Protein AF-A0A2Z4L7C2-F1 (afdb_monomer_lite)

Radius of gyration: 21.93 Å; chains: 1; bounding box: 45×57×62 Å

Sequence (246 aa):
MNKKNTLLLLVIMIVSSTTVMATDTDGYTYDDKEFTNMTALYENNITMATNFNNTTIEELLKNNRNDTNDSQLWDKSRPIYFAMDHANADDEKIRDTIVNKLRKNGFNVVKAEIGPNEMSQNTHELYENNITNAVVFHLFNGVDPSTIRELASDGDDNMGKIVRSNGNDVVLAWFYDSADPVSAEGSAYEYVPGSETGPGLDNPGQYMIDNDIVGICTSSDMGNHNESADYTGEKTAEEFMKLFKD

Secondary structure (DSSP, 8-state):
--HHHHHHHHHHHHTS---------S----------SHHHHHHHHHHHHHHHTTS-HHHHHHHT--SS-S---B-TTSEEEEEE---STTHHHHHHHHHHHHHHTT-EEEEEEESTTHHHHHHHHHHHTT--S-EEEEEESS--HHHHHHT-SSSS-HHHHHHHHTT-EEEEEEEET---SSSTTSTTSSEE---SSS--EESHHHHHHHTTEEEEEEE-TTTT-TTT--SSSHHHHHHHHTTB--

Structure (mmCIF, N/CA/C/O backbone):
data_AF-A0A2Z4L7C2-F1
#
_entry.id   AF-A0A2Z4L7C2-F1
#
loop_
_atom_site.group_PDB
_atom_site.id
_atom_site.type_symbol
_atom_site.label_atom_id
_atom_site.label_alt_id
_atom_site.label_comp_id
_atom_site.label_asym_id
_atom_site.label_entity_id
_atom_site.label_seq_id
_atom_site.pdbx_PDB_ins_code
_atom_site.Cartn_x
_atom_site.Cartn_y
_atom_site.Cartn_z
_atom_site.occupancy
_atom_site.B_iso_or_equiv
_atom_site.auth_seq_id
_atom_site.auth_comp_id
_atom_site.auth_asym_id
_atom_site.auth_atom_id
_atom_site.pdbx_PDB_model_num
ATOM 1 N N . MET A 1 1 ? 2.384 -23.059 -42.121 1.00 45.12 1 MET A N 1
ATOM 2 C CA . MET A 1 1 ? 1.568 -23.281 -40.907 1.00 45.12 1 MET A CA 1
ATOM 3 C C . MET A 1 1 ? 1.770 -22.095 -39.982 1.00 45.12 1 MET A C 1
ATOM 5 O O . MET A 1 1 ? 2.910 -21.794 -39.653 1.00 45.12 1 MET A O 1
ATOM 9 N N . ASN A 1 2 ? 0.700 -21.363 -39.670 1.00 38.88 2 ASN A N 1
ATOM 10 C CA . ASN A 1 2 ? 0.768 -20.145 -38.864 1.00 38.88 2 ASN A CA 1
ATOM 11 C C . ASN A 1 2 ? 1.025 -20.520 -37.393 1.00 38.88 2 ASN A C 1
ATOM 13 O O . ASN A 1 2 ? 0.305 -21.365 -36.865 1.00 38.88 2 ASN A O 1
ATOM 17 N N . LYS A 1 3 ? 2.036 -19.928 -36.739 1.00 35.38 3 LYS A N 1
ATOM 18 C CA . LYS A 1 3 ? 2.473 -20.302 -35.374 1.00 35.38 3 LYS A CA 1
ATOM 19 C C . LYS A 1 3 ? 1.355 -20.177 -34.323 1.00 35.38 3 LYS A C 1
ATOM 21 O O . LYS A 1 3 ? 1.371 -20.905 -33.339 1.00 35.38 3 LYS A O 1
ATOM 26 N N . LYS A 1 4 ? 0.340 -19.342 -34.583 1.00 37.09 4 LYS A N 1
ATOM 27 C CA . LYS A 1 4 ? -0.875 -19.219 -33.757 1.00 37.09 4 LYS A CA 1
ATOM 28 C C . LYS A 1 4 ? -1.757 -20.477 -33.758 1.00 37.09 4 LYS A C 1
ATOM 30 O O . LYS A 1 4 ? -2.365 -20.787 -32.743 1.00 37.09 4 LYS A O 1
ATOM 35 N N . ASN A 1 5 ? -1.774 -21.250 -34.847 1.00 35.44 5 ASN A N 1
ATOM 36 C CA . ASN A 1 5 ? -2.603 -22.459 -34.935 1.00 35.44 5 ASN A CA 1
ATOM 37 C C . ASN A 1 5 ? -1.966 -23.659 -34.219 1.00 35.44 5 ASN A C 1
ATOM 39 O O . ASN A 1 5 ? -2.675 -24.585 -33.841 1.00 35.44 5 ASN A O 1
ATOM 43 N N . THR A 1 6 ? -0.645 -23.645 -34.012 1.00 42.41 6 THR A N 1
ATOM 44 C CA . THR A 1 6 ? 0.058 -24.716 -33.292 1.00 42.41 6 THR A CA 1
ATOM 45 C C . THR A 1 6 ? -0.069 -24.566 -31.772 1.00 42.41 6 THR A C 1
ATOM 47 O O . THR A 1 6 ? -0.124 -25.573 -31.078 1.00 42.41 6 THR A O 1
ATOM 50 N N . LEU A 1 7 ? -0.181 -23.333 -31.253 1.00 35.25 7 LEU A N 1
ATOM 51 C CA . LEU A 1 7 ? -0.383 -23.078 -29.819 1.00 35.25 7 LEU A CA 1
ATOM 52 C C . LEU A 1 7 ? -1.814 -23.431 -29.369 1.00 35.25 7 LEU A C 1
ATOM 54 O O . LEU A 1 7 ? -2.003 -24.008 -28.303 1.00 35.25 7 LEU A O 1
ATOM 58 N N . LEU A 1 8 ? -2.811 -23.189 -30.229 1.00 34.34 8 LEU A N 1
ATOM 59 C CA . LEU A 1 8 ? -4.216 -23.519 -29.957 1.00 34.34 8 LEU A CA 1
ATOM 60 C C . LEU A 1 8 ? -4.462 -25.038 -29.852 1.00 34.34 8 LEU A C 1
ATOM 62 O O . LEU A 1 8 ? -5.294 -25.481 -29.069 1.00 34.34 8 LEU A O 1
ATOM 66 N N . LEU A 1 9 ? -3.699 -25.849 -30.594 1.00 37.44 9 LEU A N 1
ATOM 67 C CA . LEU A 1 9 ? -3.751 -27.315 -30.516 1.00 37.44 9 LEU A CA 1
ATOM 68 C C . LEU A 1 9 ? -3.127 -27.874 -29.226 1.00 37.44 9 LEU A C 1
ATOM 70 O O . LEU A 1 9 ? -3.487 -28.975 -28.817 1.00 37.44 9 LEU A O 1
ATOM 74 N N . LEU A 1 10 ? -2.224 -27.126 -28.577 1.00 32.25 10 LEU A N 1
ATOM 75 C CA . LEU A 1 10 ? -1.565 -27.557 -27.342 1.00 32.25 10 LEU A CA 1
ATOM 76 C C . LEU A 1 10 ? -2.463 -27.349 -26.109 1.00 32.25 10 LEU A C 1
ATOM 78 O O . LEU A 1 10 ? -2.497 -28.206 -25.233 1.00 32.25 10 LEU A O 1
ATOM 82 N N . VAL A 1 11 ? -3.245 -26.263 -26.080 1.00 38.03 11 VAL A N 1
ATOM 83 C CA . VAL A 1 11 ? -4.191 -25.968 -24.984 1.00 38.03 11 VAL A CA 1
ATOM 84 C C . VAL A 1 11 ? -5.374 -26.948 -24.978 1.00 38.03 11 VAL A C 1
ATOM 86 O O . VAL A 1 11 ? -5.851 -27.336 -23.917 1.00 38.03 11 VAL A O 1
ATOM 89 N N . ILE A 1 12 ? -5.797 -27.441 -26.149 1.00 39.47 12 ILE A N 1
ATOM 90 C CA . ILE A 1 12 ? -6.918 -28.391 -26.270 1.00 39.47 12 ILE A CA 1
ATOM 91 C C . ILE A 1 12 ? -6.554 -29.799 -25.756 1.00 39.47 12 ILE A C 1
ATOM 93 O O . ILE A 1 12 ? -7.428 -30.504 -25.257 1.00 39.47 12 ILE A O 1
ATOM 97 N N . MET A 1 13 ? -5.283 -30.224 -25.817 1.00 32.19 13 MET A N 1
ATOM 98 C CA . MET A 1 13 ? -4.898 -31.557 -25.319 1.00 32.19 13 MET A CA 1
ATOM 99 C C . MET A 1 13 ? -4.839 -31.653 -23.789 1.00 32.19 13 MET A C 1
ATOM 101 O O . MET A 1 13 ? -5.047 -32.742 -23.255 1.00 32.19 13 MET A O 1
ATOM 105 N N . ILE A 1 14 ? -4.606 -30.548 -23.073 1.00 36.47 14 ILE A N 1
ATOM 106 C CA . ILE A 1 14 ? -4.393 -30.579 -21.614 1.00 36.47 14 ILE A CA 1
ATOM 107 C C . ILE A 1 14 ? -5.705 -30.800 -20.833 1.00 36.47 14 ILE A C 1
ATOM 109 O O . ILE A 1 14 ? -5.672 -31.272 -19.703 1.00 36.47 14 ILE A O 1
ATOM 113 N N . VAL A 1 15 ? -6.875 -30.590 -21.445 1.00 38.53 15 VAL A N 1
ATOM 114 C CA . VAL A 1 15 ? -8.181 -30.718 -20.758 1.00 38.53 15 VAL A CA 1
ATOM 115 C C . VAL A 1 15 ? -8.797 -32.128 -20.875 1.00 38.53 15 VAL A C 1
ATOM 117 O O . VAL A 1 15 ? -9.891 -32.377 -20.386 1.00 38.53 15 VAL A O 1
ATOM 120 N N . SER A 1 16 ? -8.111 -33.099 -21.491 1.00 35.84 16 SER A N 1
ATOM 121 C CA . SER A 1 16 ? -8.704 -34.422 -21.782 1.00 35.84 16 SER A CA 1
ATOM 122 C C . SER A 1 16 ? -8.252 -35.585 -20.890 1.00 35.84 16 SER A C 1
ATOM 124 O O . SER A 1 16 ? -8.517 -36.743 -21.213 1.00 35.84 16 SER A O 1
ATOM 126 N N . SER A 1 17 ? -7.631 -35.331 -19.736 1.00 34.88 17 SER A N 1
ATOM 127 C CA . SER A 1 17 ? -7.250 -36.427 -18.837 1.00 34.88 17 SER A CA 1
ATOM 128 C C . SER A 1 17 ? -7.306 -36.067 -17.358 1.00 34.88 17 SER A C 1
ATOM 130 O O . SER A 1 17 ? -6.261 -35.851 -16.761 1.00 34.88 17 SER A O 1
ATOM 132 N N . THR A 1 18 ? -8.506 -36.103 -16.772 1.00 33.91 18 THR A N 1
ATOM 133 C CA . THR A 1 18 ? -8.756 -36.625 -15.412 1.00 33.91 18 THR A CA 1
ATOM 134 C C . THR A 1 18 ? -10.263 -36.754 -15.155 1.00 33.91 18 THR A C 1
ATOM 136 O O . THR A 1 18 ? -10.933 -35.819 -14.737 1.00 33.91 18 THR A O 1
ATOM 139 N N . THR A 1 19 ? -10.808 -37.955 -15.346 1.00 34.06 19 THR A N 1
ATOM 140 C CA . THR A 1 19 ? -12.044 -38.382 -14.671 1.00 34.06 19 THR A CA 1
ATOM 141 C C . THR A 1 19 ? -11.685 -39.440 -13.636 1.00 34.06 19 THR A C 1
ATOM 143 O O . THR A 1 19 ? -11.358 -40.559 -14.028 1.00 34.06 19 THR A O 1
ATOM 146 N N . VAL A 1 20 ? -11.779 -39.117 -12.342 1.00 28.41 20 VAL A N 1
ATOM 147 C CA . VAL A 1 20 ? -12.121 -40.063 -11.261 1.00 28.41 20 VAL A CA 1
ATOM 148 C C . VAL A 1 20 ? -12.950 -39.299 -10.216 1.00 28.41 20 VAL A C 1
ATOM 150 O O . VAL A 1 20 ? -12.735 -38.117 -9.985 1.00 28.41 20 VAL A O 1
ATOM 153 N N . MET A 1 21 ? -13.952 -39.992 -9.684 1.00 29.91 21 MET A N 1
ATOM 154 C CA . MET A 1 21 ? -15.228 -39.513 -9.152 1.00 29.91 21 MET A CA 1
ATOM 155 C C . MET A 1 21 ? -15.269 -39.026 -7.686 1.00 29.91 21 MET A C 1
ATOM 157 O O . MET A 1 21 ? -14.498 -39.505 -6.861 1.00 29.91 21 MET A O 1
ATOM 161 N N . ALA A 1 22 ? -16.357 -38.273 -7.420 1.00 26.30 22 ALA A N 1
ATOM 162 C CA . ALA A 1 22 ? -17.216 -38.195 -6.214 1.00 26.30 22 ALA A CA 1
ATOM 163 C C . ALA A 1 22 ? -16.674 -37.403 -4.996 1.00 26.30 22 ALA A C 1
ATOM 165 O O . ALA A 1 22 ? -15.509 -37.533 -4.654 1.00 26.30 22 ALA A O 1
ATOM 166 N N . THR A 1 23 ? -17.439 -36.558 -4.286 1.00 30.39 23 THR A N 1
ATOM 167 C CA . THR A 1 23 ? -18.886 -36.544 -3.955 1.00 30.39 23 THR A CA 1
ATOM 168 C C . THR A 1 23 ? -19.450 -35.124 -3.736 1.00 30.39 23 THR A C 1
ATOM 170 O O . THR A 1 23 ? -18.716 -34.221 -3.348 1.00 30.39 23 THR A O 1
ATOM 173 N N . ASP A 1 24 ? -20.769 -35.005 -3.920 1.00 29.83 24 ASP A N 1
ATOM 174 C CA . ASP A 1 24 ? -21.670 -33.845 -3.793 1.00 29.83 24 ASP A CA 1
ATOM 175 C C . ASP A 1 24 ? -21.475 -32.894 -2.596 1.00 29.83 24 ASP A C 1
ATOM 177 O O . ASP A 1 24 ? -21.386 -33.331 -1.447 1.00 29.83 24 ASP A O 1
ATOM 181 N N . THR A 1 25 ? -21.610 -31.584 -2.848 1.00 28.06 25 THR A N 1
ATOM 182 C CA . THR A 1 25 ? -22.720 -30.775 -2.296 1.00 28.06 25 THR A CA 1
ATOM 183 C C . THR A 1 25 ? -22.871 -29.431 -3.031 1.00 28.06 25 THR A C 1
ATOM 185 O O . THR A 1 25 ? -21.933 -28.652 -3.138 1.00 28.06 25 THR A O 1
ATOM 188 N N . ASP A 1 26 ? -24.095 -29.220 -3.519 1.00 28.70 26 ASP A N 1
ATOM 189 C CA . ASP A 1 26 ? -24.802 -27.971 -3.819 1.00 28.70 26 ASP A CA 1
ATOM 190 C C . ASP A 1 26 ? -24.299 -27.016 -4.925 1.00 28.70 26 ASP A C 1
ATOM 192 O O . ASP A 1 26 ? -23.449 -26.154 -4.731 1.00 28.70 26 ASP A O 1
ATOM 196 N N . GLY A 1 27 ? -25.026 -27.036 -6.055 1.00 33.19 27 GLY A N 1
ATOM 197 C CA . GLY A 1 27 ? -25.598 -25.777 -6.545 1.00 33.19 27 GLY A CA 1
ATOM 198 C C . GLY A 1 27 ? -25.154 -25.209 -7.892 1.00 33.19 27 GLY A C 1
ATOM 199 O O . GLY A 1 27 ? -25.214 -23.999 -8.032 1.00 33.19 27 GLY A O 1
ATOM 200 N N . TYR A 1 28 ? -24.802 -26.009 -8.903 1.00 28.89 28 TYR A N 1
ATOM 201 C CA . TYR A 1 28 ? -24.873 -25.554 -10.304 1.00 28.89 28 TYR A CA 1
ATOM 202 C C . TYR A 1 28 ? -25.371 -26.686 -11.206 1.00 28.89 28 TYR A C 1
ATOM 204 O O . TYR A 1 28 ? -24.672 -27.668 -11.441 1.00 28.89 28 TYR A O 1
ATOM 212 N N . THR A 1 29 ? -26.591 -26.558 -11.735 1.00 28.31 29 THR A N 1
ATOM 213 C CA . THR A 1 29 ? -27.034 -27.368 -12.875 1.00 28.31 29 THR A CA 1
ATOM 214 C C . THR A 1 29 ? -26.233 -26.941 -14.097 1.00 28.31 29 THR A C 1
ATOM 216 O O . THR A 1 29 ? -26.561 -25.941 -14.735 1.00 28.31 29 THR A O 1
ATOM 219 N N . TYR A 1 30 ? -25.169 -27.681 -14.407 1.00 36.19 30 TYR A N 1
ATOM 220 C CA . TYR A 1 30 ? -24.568 -27.640 -15.733 1.00 36.19 30 TYR A CA 1
ATOM 221 C C . TYR A 1 30 ? -25.579 -28.251 -16.706 1.00 36.19 30 TYR A C 1
ATOM 223 O O . TYR A 1 30 ? -25.982 -29.404 -16.565 1.00 36.19 30 TYR A O 1
ATOM 231 N N . ASP A 1 31 ? -26.055 -27.440 -17.646 1.00 41.50 31 ASP A N 1
ATOM 232 C CA . ASP A 1 31 ? -26.885 -27.897 -18.756 1.00 41.50 31 ASP A CA 1
ATOM 233 C C . ASP A 1 31 ? -25.978 -28.745 -19.663 1.00 41.50 31 ASP A C 1
ATOM 235 O O . ASP A 1 31 ? -25.178 -28.202 -20.431 1.00 41.50 31 ASP A O 1
ATOM 239 N N . ASP A 1 32 ? -26.027 -30.070 -19.494 1.00 42.78 32 ASP A N 1
ATOM 240 C CA . ASP A 1 32 ? -25.260 -31.054 -20.267 1.00 42.78 32 ASP A CA 1
ATOM 241 C C . ASP A 1 32 ? -25.676 -30.990 -21.746 1.00 42.78 32 ASP A C 1
ATOM 243 O O . ASP A 1 32 ? -26.517 -31.743 -22.244 1.00 42.78 32 ASP A O 1
ATOM 247 N N . LYS A 1 33 ? -25.091 -30.048 -22.488 1.00 50.62 33 LYS A N 1
ATOM 248 C CA . LYS A 1 33 ? -25.211 -30.006 -23.944 1.00 50.62 33 LYS A CA 1
ATOM 249 C C . LYS A 1 33 ? -24.256 -31.027 -24.540 1.00 50.62 33 LYS A C 1
ATOM 251 O O . LYS A 1 33 ? -23.079 -30.750 -24.759 1.00 50.62 33 LYS A O 1
ATOM 256 N N . GLU A 1 34 ? -24.782 -32.207 -24.850 1.00 43.75 34 GLU A N 1
ATOM 257 C CA . GLU A 1 34 ? -24.083 -33.180 -25.685 1.00 43.75 34 GLU A CA 1
ATOM 258 C C . GLU A 1 34 ? -23.888 -32.612 -27.102 1.00 43.75 34 GLU A C 1
ATOM 260 O O . GLU A 1 34 ? -24.826 -32.482 -27.894 1.00 43.75 34 GLU A O 1
ATOM 265 N N . PHE A 1 35 ? -22.646 -32.272 -27.451 1.00 54.84 35 PHE A N 1
ATOM 266 C CA . PHE A 1 35 ? -22.293 -31.883 -28.815 1.00 54.84 35 PHE A CA 1
ATOM 267 C C . PHE A 1 35 ? -21.998 -33.131 -29.643 1.00 54.84 35 PHE A C 1
ATOM 269 O O . PHE A 1 35 ? -20.992 -33.809 -29.459 1.00 54.84 35 PHE A O 1
ATOM 276 N N . THR A 1 36 ? -22.871 -33.422 -30.603 1.00 51.88 36 THR A N 1
ATOM 277 C CA . THR A 1 36 ? -22.772 -34.626 -31.444 1.00 51.88 36 THR A CA 1
ATOM 278 C C . THR A 1 36 ? -21.741 -34.516 -32.570 1.00 51.88 36 THR A C 1
ATOM 280 O O . THR A 1 36 ? -21.446 -35.514 -33.228 1.00 51.88 36 THR A O 1
ATOM 283 N N . ASN A 1 37 ? -21.168 -33.331 -32.815 1.00 54.97 37 ASN A N 1
ATOM 284 C CA . ASN A 1 37 ? -20.052 -33.158 -33.743 1.00 54.97 37 ASN A CA 1
ATOM 285 C C . ASN A 1 37 ? -19.207 -31.903 -33.441 1.00 54.97 37 ASN A C 1
ATOM 287 O O . ASN A 1 37 ? -19.657 -30.948 -32.808 1.00 54.97 37 ASN A O 1
ATOM 291 N N . MET A 1 38 ? -17.971 -31.908 -33.949 1.00 45.06 38 MET A N 1
ATOM 292 C CA . MET A 1 38 ? -16.985 -30.833 -33.766 1.00 45.06 38 MET A CA 1
ATOM 293 C C . MET A 1 38 ? -17.413 -29.482 -34.350 1.00 45.06 38 MET A C 1
ATOM 295 O O . MET A 1 38 ? -16.960 -28.444 -33.874 1.00 45.06 38 MET A O 1
ATOM 299 N N . THR A 1 39 ? -18.276 -29.477 -35.366 1.00 53.91 39 THR A N 1
ATOM 300 C CA . THR A 1 39 ? -18.784 -28.244 -35.980 1.00 53.91 39 THR A CA 1
ATOM 301 C C . THR A 1 39 ? -19.734 -27.516 -35.030 1.00 53.91 39 THR A C 1
ATOM 303 O O . THR A 1 39 ? -19.591 -26.312 -34.845 1.00 53.91 39 THR A O 1
ATOM 306 N N . ALA A 1 40 ? -20.615 -28.246 -34.342 1.00 53.06 40 ALA A N 1
ATOM 307 C CA . ALA A 1 40 ? -21.538 -27.687 -33.355 1.00 53.06 40 ALA A CA 1
ATOM 308 C C . ALA A 1 40 ? -20.808 -27.105 -32.129 1.00 53.06 40 ALA A C 1
ATOM 310 O O . ALA A 1 40 ? -21.207 -26.066 -31.607 1.00 53.06 40 ALA A O 1
ATOM 311 N N . LEU A 1 41 ? -19.707 -27.735 -31.702 1.00 47.19 41 LEU A N 1
ATOM 312 C CA . LEU A 1 41 ? -18.842 -27.205 -30.642 1.00 47.19 41 LEU A CA 1
ATOM 313 C C . LEU A 1 41 ? -18.140 -25.909 -31.086 1.00 47.19 41 LEU A C 1
ATOM 315 O O . LEU A 1 41 ? -18.065 -24.940 -30.333 1.00 47.19 41 LEU A O 1
ATOM 319 N N . TYR A 1 42 ? -17.648 -25.876 -32.328 1.00 48.69 42 TYR A N 1
ATOM 320 C CA . TYR A 1 42 ? -16.956 -24.715 -32.884 1.00 48.69 42 TYR A CA 1
ATOM 321 C C . TYR A 1 42 ? -17.889 -23.508 -33.048 1.00 48.69 42 TYR A C 1
ATOM 323 O O . TYR A 1 42 ? -17.529 -22.393 -32.680 1.00 48.69 42 TYR A O 1
ATOM 331 N N . GLU A 1 43 ? -19.110 -23.730 -33.535 1.00 51.00 43 GLU A N 1
ATOM 332 C CA . GLU A 1 43 ? -20.127 -22.684 -33.668 1.00 51.00 43 GLU A CA 1
ATOM 333 C C . GLU A 1 43 ? -20.598 -22.156 -32.305 1.00 51.00 43 GLU A C 1
ATOM 335 O O . GLU A 1 43 ? -20.767 -20.945 -32.148 1.00 51.00 43 GLU A O 1
ATOM 340 N N . ASN A 1 44 ? -20.732 -23.023 -31.294 1.00 59.62 44 ASN A N 1
ATOM 341 C CA . ASN A 1 44 ? -21.052 -22.592 -29.932 1.00 59.62 44 ASN A CA 1
ATOM 342 C C . ASN A 1 44 ? -19.933 -21.711 -29.348 1.00 59.62 44 ASN A C 1
ATOM 344 O O . ASN A 1 44 ? -20.200 -20.603 -28.886 1.00 59.62 44 ASN A O 1
ATOM 348 N N . ASN A 1 45 ? -18.672 -22.130 -29.485 1.00 47.66 45 ASN A N 1
ATOM 349 C CA . ASN A 1 45 ? -17.521 -21.361 -29.004 1.00 47.66 45 ASN A CA 1
ATOM 350 C C . ASN A 1 45 ? -17.354 -20.017 -29.726 1.00 47.66 45 ASN A C 1
ATOM 352 O O . ASN A 1 45 ? -17.032 -19.019 -29.084 1.00 47.66 45 ASN A O 1
ATOM 356 N N . ILE A 1 46 ? -17.612 -19.954 -31.038 1.00 52.12 46 ILE A N 1
ATOM 357 C CA . ILE A 1 46 ? -17.623 -18.678 -31.770 1.00 52.12 46 ILE A CA 1
ATOM 358 C C . ILE A 1 46 ? -18.740 -17.777 -31.253 1.00 52.12 46 ILE A C 1
ATOM 360 O O . ILE A 1 46 ? -18.491 -16.592 -31.049 1.00 52.12 46 ILE A O 1
ATOM 364 N N . THR A 1 47 ? -19.933 -18.320 -31.007 1.00 51.22 47 THR A N 1
ATOM 365 C CA . THR A 1 47 ? -21.084 -17.557 -30.500 1.00 51.22 47 THR A CA 1
ATOM 366 C C . THR A 1 47 ? -20.827 -17.020 -29.087 1.00 51.22 47 THR A C 1
ATOM 368 O O . THR A 1 47 ? -21.105 -15.855 -28.813 1.00 51.22 47 THR A O 1
ATOM 371 N N . MET A 1 48 ? -20.213 -17.813 -28.200 1.00 51.44 48 MET A N 1
ATOM 372 C CA . MET A 1 48 ? -19.782 -17.339 -26.878 1.00 51.44 48 MET A CA 1
ATOM 373 C C . MET A 1 48 ? -18.691 -16.264 -26.979 1.00 51.44 48 MET A C 1
ATOM 375 O O . MET A 1 48 ? -18.783 -15.238 -26.311 1.00 51.44 48 MET A O 1
ATOM 379 N N . ALA A 1 49 ? -17.705 -16.441 -27.864 1.00 46.44 49 ALA A N 1
ATOM 380 C CA . ALA A 1 49 ? -16.644 -15.458 -28.083 1.00 46.44 49 ALA A CA 1
ATOM 381 C C . ALA A 1 49 ? -17.156 -14.150 -28.719 1.00 46.44 49 ALA A C 1
ATOM 383 O O . ALA A 1 49 ? -16.633 -13.077 -28.431 1.00 46.44 49 ALA A O 1
ATOM 384 N N . THR A 1 50 ? -18.197 -14.209 -29.559 1.00 43.56 50 THR A N 1
ATOM 385 C CA . THR A 1 50 ? -18.839 -12.999 -30.107 1.00 43.56 50 THR A CA 1
ATOM 386 C C . THR A 1 50 ? -19.712 -12.292 -29.077 1.00 43.56 50 THR A C 1
ATOM 388 O O . THR A 1 50 ? -19.751 -11.064 -29.083 1.00 43.56 50 THR A O 1
ATOM 391 N N . ASN A 1 51 ? -20.333 -13.024 -28.149 1.00 44.53 51 ASN A N 1
ATOM 392 C CA . ASN A 1 51 ? -21.060 -12.425 -27.027 1.00 44.53 51 ASN A CA 1
ATOM 393 C C . ASN A 1 51 ? -20.126 -11.799 -25.975 1.00 44.53 51 ASN A C 1
ATOM 395 O O . ASN A 1 51 ? -20.516 -10.829 -25.337 1.00 44.53 51 ASN A O 1
ATOM 399 N N . PHE A 1 52 ? -18.886 -12.280 -25.840 1.00 46.16 52 PHE A N 1
ATOM 400 C CA . PHE A 1 52 ? -17.869 -11.672 -24.968 1.00 46.16 52 PHE A CA 1
ATOM 401 C C . PHE A 1 52 ? -17.304 -10.344 -25.498 1.00 46.16 52 PHE A C 1
ATOM 403 O O . PHE A 1 52 ? -16.790 -9.547 -24.722 1.00 46.16 52 PHE A O 1
ATOM 410 N N . ASN A 1 53 ? -17.423 -10.072 -26.802 1.00 45.31 53 ASN A N 1
ATOM 411 C CA . ASN A 1 53 ? -16.886 -8.855 -27.424 1.00 45.31 53 ASN A CA 1
ATOM 412 C C . ASN A 1 53 ? -17.826 -7.637 -27.369 1.00 45.31 53 ASN A C 1
ATOM 414 O O . ASN A 1 53 ? -17.438 -6.567 -27.832 1.00 45.31 53 ASN A O 1
ATOM 418 N N . ASN A 1 54 ? -19.039 -7.782 -26.827 1.00 43.34 54 ASN A N 1
ATOM 419 C CA . ASN A 1 54 ? -20.014 -6.688 -26.715 1.00 43.34 54 ASN A CA 1
ATOM 420 C C . ASN A 1 54 ? -20.309 -6.256 -25.273 1.00 43.34 54 ASN A C 1
ATOM 422 O O . ASN A 1 54 ? -21.113 -5.350 -25.075 1.00 43.34 54 ASN A O 1
ATOM 426 N N . THR A 1 55 ? -19.644 -6.862 -24.294 1.00 41.91 55 THR A N 1
ATOM 427 C CA . THR A 1 55 ? -19.746 -6.494 -22.883 1.00 41.91 55 THR A CA 1
ATOM 428 C C . THR A 1 55 ? -18.486 -5.709 -22.548 1.00 41.91 55 THR A C 1
ATOM 430 O O . THR A 1 55 ? -17.388 -6.268 -22.528 1.00 41.91 55 THR A O 1
ATOM 433 N N . THR A 1 56 ? -18.595 -4.396 -22.356 1.00 46.91 56 THR A N 1
ATOM 434 C CA . THR A 1 56 ? -17.458 -3.594 -21.886 1.00 46.91 56 THR A CA 1
ATOM 435 C C . THR A 1 56 ? -16.965 -4.163 -20.554 1.00 46.91 56 THR A C 1
ATOM 437 O O . THR A 1 56 ? -17.757 -4.653 -19.751 1.00 46.91 56 THR A O 1
ATOM 440 N N . ILE A 1 57 ? -15.660 -4.080 -20.283 1.00 47.28 57 ILE A N 1
ATOM 441 C CA . ILE A 1 57 ? -15.069 -4.471 -18.986 1.00 47.28 57 ILE A CA 1
ATOM 442 C C . ILE A 1 57 ? -15.841 -3.825 -17.811 1.00 47.28 57 ILE A C 1
ATOM 444 O O . ILE A 1 57 ? -16.031 -4.442 -16.767 1.00 47.28 57 ILE A O 1
ATOM 448 N N . GLU A 1 58 ? -16.406 -2.631 -18.021 1.00 43.84 58 GLU A N 1
ATOM 449 C CA . GLU A 1 58 ? -17.305 -1.945 -17.083 1.00 43.84 58 GLU A CA 1
ATOM 450 C C . GLU A 1 58 ? -18.617 -2.694 -16.761 1.00 43.84 58 GLU A C 1
ATOM 452 O O . GLU A 1 58 ? -19.127 -2.578 -15.648 1.00 43.84 58 GLU A O 1
ATOM 457 N N . GLU A 1 59 ? -19.185 -3.461 -17.694 1.00 45.69 59 GLU A N 1
ATOM 458 C CA . GLU A 1 59 ? -20.388 -4.276 -17.470 1.00 45.69 59 GLU A CA 1
ATOM 459 C C . GLU A 1 59 ? -20.064 -5.606 -16.775 1.00 45.69 59 GLU A C 1
ATOM 461 O O . GLU A 1 59 ? -20.852 -6.069 -15.950 1.00 45.69 59 GLU A O 1
ATOM 466 N N . LEU A 1 60 ? -18.878 -6.180 -17.015 1.00 44.31 60 LEU A N 1
ATOM 467 C CA . LEU A 1 60 ? -18.382 -7.342 -16.263 1.00 44.31 60 LEU A CA 1
ATOM 468 C C . LEU A 1 60 ? -18.087 -6.984 -14.796 1.00 44.31 60 LEU A C 1
ATOM 470 O O . LEU A 1 60 ? -18.434 -7.746 -13.895 1.00 44.31 60 LEU A O 1
ATOM 474 N N . LEU A 1 61 ? -17.560 -5.783 -14.538 1.00 45.72 61 LEU A N 1
ATOM 475 C CA . LEU A 1 61 ? -17.368 -5.260 -13.178 1.00 45.72 61 LEU A CA 1
ATOM 476 C C . LEU A 1 61 ? -18.690 -4.904 -12.473 1.00 45.72 61 LEU A C 1
ATOM 478 O O . LEU A 1 61 ? -18.762 -4.944 -11.245 1.00 45.72 61 LEU A O 1
ATOM 482 N N . LYS A 1 62 ? -19.751 -4.575 -13.223 1.00 38.75 62 LYS A N 1
ATOM 483 C CA . LYS A 1 62 ? -21.090 -4.316 -12.665 1.00 38.75 62 LYS A CA 1
ATOM 484 C C . LYS A 1 62 ? -21.888 -5.588 -12.390 1.00 38.75 62 LYS A C 1
ATOM 486 O O . LYS A 1 62 ? -22.591 -5.627 -11.390 1.00 38.75 62 LYS A O 1
ATOM 491 N N . ASN A 1 63 ? -21.776 -6.619 -13.227 1.00 37.84 63 ASN A N 1
ATOM 492 C CA . ASN A 1 63 ? -22.598 -7.829 -13.105 1.00 37.84 63 ASN A CA 1
ATOM 493 C C . ASN A 1 63 ? -22.030 -8.886 -12.139 1.00 37.84 63 ASN A C 1
ATOM 495 O O . ASN A 1 63 ? -22.786 -9.746 -11.699 1.00 37.84 63 ASN A O 1
ATOM 499 N N . ASN A 1 64 ? -20.755 -8.785 -11.738 1.00 36.19 64 ASN A N 1
ATOM 500 C CA . ASN A 1 64 ? -20.209 -9.530 -10.589 1.00 36.19 64 ASN A CA 1
ATOM 501 C C . ASN A 1 64 ? -20.536 -8.881 -9.231 1.00 36.19 64 ASN A C 1
ATOM 503 O O . ASN A 1 64 ? -20.193 -9.427 -8.186 1.00 36.19 64 ASN A O 1
ATOM 507 N N . ARG A 1 65 ? -21.236 -7.739 -9.221 1.00 37.66 65 ARG A N 1
ATOM 508 C CA . ARG A 1 65 ? -21.865 -7.190 -8.017 1.00 37.66 65 ARG A CA 1
ATOM 509 C C . ARG A 1 65 ? -23.311 -7.665 -7.948 1.00 37.66 65 ARG A C 1
ATOM 511 O O . ARG A 1 65 ? -24.215 -6.915 -8.290 1.00 37.66 65 ARG A O 1
ATOM 518 N N . ASN A 1 66 ? -23.530 -8.892 -7.493 1.00 32.28 66 ASN A N 1
ATOM 519 C CA . ASN A 1 66 ? -24.812 -9.240 -6.893 1.00 32.28 66 ASN A CA 1
ATOM 520 C C . ASN A 1 66 ? -24.591 -9.884 -5.524 1.00 32.28 66 ASN A C 1
ATOM 522 O O . ASN A 1 66 ? -24.105 -11.004 -5.405 1.00 32.28 66 ASN A O 1
ATOM 526 N N . ASP A 1 67 ? -25.003 -9.098 -4.528 1.00 35.97 67 ASP A N 1
ATOM 527 C CA . ASP A 1 67 ? -25.441 -9.467 -3.188 1.00 35.97 67 ASP A CA 1
ATOM 528 C C . ASP A 1 67 ? -24.397 -9.978 -2.188 1.00 35.97 67 ASP A C 1
ATOM 530 O O . ASP A 1 67 ? -24.515 -11.046 -1.597 1.00 35.97 67 ASP A O 1
ATOM 534 N N . THR A 1 68 ? -23.444 -9.106 -1.851 1.00 34.06 68 THR A N 1
ATOM 535 C CA . THR A 1 68 ? -23.435 -8.476 -0.513 1.00 34.06 68 THR A CA 1
ATOM 536 C C . THR A 1 68 ? -22.526 -7.243 -0.494 1.00 34.06 68 THR A C 1
ATOM 538 O O . THR A 1 68 ? -21.375 -7.289 -0.904 1.00 34.06 68 THR A O 1
ATOM 541 N N . ASN A 1 69 ? -23.084 -6.147 0.024 1.00 34.78 69 ASN A N 1
ATOM 542 C CA . ASN A 1 69 ? -22.491 -4.829 0.256 1.00 34.78 69 ASN A CA 1
ATOM 543 C C . ASN A 1 69 ? -22.253 -3.944 -0.978 1.00 34.78 69 ASN A C 1
ATOM 545 O O . ASN A 1 69 ? -21.230 -3.995 -1.656 1.00 34.78 69 ASN A O 1
ATOM 549 N N . ASP A 1 70 ? -23.185 -2.999 -1.158 1.00 38.41 70 ASP A N 1
ATOM 550 C CA . ASP A 1 70 ? -22.853 -1.616 -1.510 1.00 38.41 70 ASP A CA 1
ATOM 551 C C . ASP A 1 70 ? -21.444 -1.266 -1.028 1.00 38.41 70 ASP A C 1
ATOM 553 O O . ASP A 1 70 ? -21.132 -1.495 0.141 1.00 38.41 70 ASP A O 1
ATOM 557 N N . SER A 1 71 ? -20.632 -0.697 -1.921 1.00 42.62 71 SER A N 1
ATOM 558 C CA . SER A 1 71 ? -19.281 -0.199 -1.670 1.00 42.62 71 SER A CA 1
ATOM 559 C C . SER A 1 71 ? -19.189 0.492 -0.310 1.00 42.62 71 SER A C 1
ATOM 561 O O . SER A 1 71 ? -19.458 1.693 -0.172 1.00 42.62 71 SER A O 1
ATOM 563 N N . GLN A 1 72 ? -1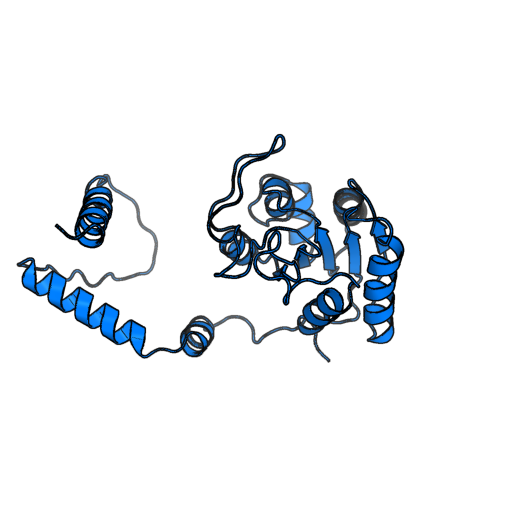8.824 -0.264 0.720 1.00 50.59 72 GLN A N 1
ATOM 564 C CA . GLN A 1 72 ? -18.643 0.280 2.047 1.00 50.59 72 GLN A CA 1
ATOM 565 C C . GLN A 1 72 ? -17.232 0.840 2.076 1.00 50.59 72 GLN A C 1
ATOM 567 O O . GLN A 1 72 ? -16.345 0.304 2.724 1.00 50.59 72 GLN A O 1
ATOM 572 N N . LEU A 1 73 ? -17.053 1.924 1.318 1.00 62.62 73 LEU A N 1
ATOM 573 C CA . LEU A 1 7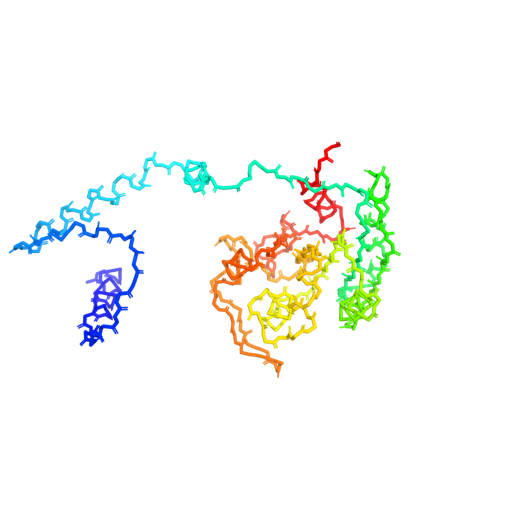3 ? -15.938 2.840 1.452 1.00 62.62 73 LEU A CA 1
ATOM 574 C C . LEU A 1 73 ? -15.627 2.987 2.958 1.00 62.62 73 LEU A C 1
ATOM 576 O O . LEU A 1 73 ? -16.544 3.161 3.779 1.00 62.62 73 LEU A O 1
ATOM 580 N N . TRP A 1 74 ? -14.362 2.816 3.323 1.00 77.56 74 TRP A N 1
ATOM 581 C CA . TRP A 1 74 ? -13.946 2.750 4.720 1.00 77.56 74 TRP A CA 1
ATOM 582 C C . TRP A 1 74 ? -14.076 4.112 5.422 1.00 77.56 74 TRP A C 1
ATOM 584 O O . TRP A 1 74 ? -14.168 5.161 4.782 1.00 77.56 74 TRP A O 1
ATOM 594 N N . ASP A 1 75 ? -14.106 4.106 6.755 1.00 80.50 75 ASP A N 1
ATOM 595 C CA . ASP A 1 75 ? -14.131 5.329 7.568 1.00 80.50 75 ASP A CA 1
ATOM 596 C C . ASP A 1 75 ? -12.707 5.876 7.774 1.00 80.50 75 ASP A C 1
ATOM 598 O O . ASP A 1 75 ? -11.811 5.154 8.215 1.00 80.50 75 ASP A O 1
ATOM 602 N N . LYS A 1 76 ? -12.510 7.171 7.493 1.00 85.81 76 LYS A N 1
ATOM 603 C CA . LYS A 1 76 ? -11.243 7.905 7.671 1.00 85.81 76 LYS A CA 1
ATOM 604 C C . LYS A 1 76 ? -10.752 7.925 9.126 1.00 85.81 76 LYS A C 1
ATOM 606 O O . LYS A 1 76 ? -9.565 8.154 9.365 1.00 85.81 76 LYS A O 1
ATOM 611 N N . SER A 1 77 ? -11.642 7.694 10.097 1.00 87.81 77 SER A N 1
ATOM 612 C CA . SER A 1 77 ? -11.304 7.670 11.527 1.00 87.81 77 SER A CA 1
ATOM 613 C C . SER A 1 77 ? -10.482 6.444 11.952 1.00 87.81 77 SER A C 1
ATOM 615 O O . SER A 1 77 ? -9.828 6.472 13.004 1.00 87.81 77 SER A O 1
ATOM 617 N N . ARG A 1 78 ? -10.486 5.380 11.136 1.00 92.31 78 ARG A N 1
ATOM 618 C CA . ARG A 1 78 ? -9.773 4.134 11.427 1.00 92.31 78 ARG A CA 1
ATOM 619 C C . ARG A 1 78 ? -8.267 4.385 11.551 1.00 92.31 78 ARG A C 1
ATOM 621 O O . ARG A 1 78 ? -7.705 5.102 10.721 1.00 92.31 78 ARG A O 1
ATOM 628 N N . PRO A 1 79 ? -7.598 3.819 12.572 1.00 96.50 79 PRO A N 1
ATOM 629 C CA . PRO A 1 79 ? -6.164 3.990 12.739 1.00 96.50 79 PRO A CA 1
ATOM 630 C C . PRO A 1 79 ? -5.412 3.315 11.589 1.00 96.50 79 PRO A C 1
ATOM 632 O O . PRO A 1 79 ? -5.647 2.146 11.284 1.00 96.50 79 PRO A O 1
ATOM 635 N N . ILE A 1 80 ? -4.502 4.060 10.967 1.00 97.88 80 ILE A N 1
ATOM 636 C CA . ILE A 1 80 ? -3.655 3.585 9.872 1.00 97.88 80 ILE A CA 1
ATOM 637 C C . ILE A 1 80 ? -2.248 3.324 10.395 1.00 97.88 80 ILE A C 1
ATOM 639 O O . ILE A 1 80 ? -1.582 4.235 10.904 1.00 97.88 80 ILE A O 1
ATOM 643 N N . TYR A 1 81 ? -1.810 2.084 10.214 1.00 97.81 81 TYR A N 1
ATOM 644 C CA . TYR A 1 81 ? -0.456 1.618 10.470 1.00 97.81 81 TYR A CA 1
ATOM 645 C C . TYR A 1 81 ? 0.284 1.565 9.142 1.00 97.81 81 TYR A C 1
ATOM 647 O O . TYR A 1 81 ? 0.137 0.620 8.366 1.00 97.81 81 TYR A O 1
ATOM 655 N N . PHE A 1 82 ? 1.017 2.641 8.863 1.00 98.25 82 PHE A N 1
ATOM 656 C CA . PHE A 1 82 ? 1.774 2.796 7.634 1.00 98.25 82 PHE A CA 1
ATOM 657 C C . PHE A 1 82 ? 3.210 2.302 7.813 1.00 98.25 82 PHE A C 1
ATOM 659 O O . PHE A 1 82 ? 3.868 2.631 8.803 1.00 98.25 82 PHE A O 1
ATOM 666 N N . ALA A 1 83 ? 3.708 1.550 6.839 1.00 96.94 83 ALA A N 1
ATOM 667 C CA . ALA A 1 83 ? 5.129 1.250 6.704 1.00 96.94 83 ALA A CA 1
ATOM 668 C C . ALA A 1 83 ? 5.513 1.203 5.225 1.00 96.94 83 ALA A C 1
ATOM 670 O O . ALA A 1 83 ? 4.700 0.826 4.380 1.00 96.94 83 ALA A O 1
ATOM 671 N N . MET A 1 84 ? 6.754 1.566 4.916 1.00 95.75 84 MET A N 1
ATOM 672 C CA . MET A 1 84 ? 7.289 1.441 3.564 1.00 95.75 84 MET A CA 1
ATOM 673 C C . MET A 1 84 ? 8.692 0.845 3.539 1.00 95.75 84 MET A C 1
ATOM 675 O O . MET A 1 84 ? 9.469 1.014 4.481 1.00 95.75 84 MET A O 1
ATOM 679 N N . ASP A 1 85 ? 9.013 0.176 2.439 1.00 91.75 85 ASP A N 1
ATOM 680 C CA . ASP A 1 85 ? 10.370 -0.266 2.153 1.00 91.75 85 ASP A CA 1
ATOM 681 C C . ASP A 1 85 ? 11.290 0.921 1.889 1.00 91.75 85 ASP A C 1
ATOM 683 O O . ASP A 1 85 ? 10.861 2.010 1.494 1.00 91.75 85 ASP A O 1
ATOM 687 N N . HIS A 1 86 ? 12.588 0.667 2.036 1.00 92.44 86 HIS A N 1
ATOM 688 C CA . HIS A 1 86 ? 13.587 1.560 1.479 1.00 92.44 86 HIS A CA 1
ATOM 689 C C . HIS A 1 86 ? 13.594 1.479 -0.049 1.00 92.44 86 HIS A C 1
ATOM 691 O O . HIS A 1 86 ? 13.690 0.389 -0.621 1.00 92.44 86 HIS A O 1
ATOM 697 N N . ALA A 1 87 ? 13.570 2.632 -0.712 1.00 88.06 87 ALA A N 1
ATOM 698 C CA . ALA A 1 87 ? 13.708 2.721 -2.159 1.00 88.06 87 ALA A CA 1
ATOM 699 C C . ALA A 1 87 ? 14.913 3.555 -2.581 1.00 88.06 87 ALA A C 1
ATOM 701 O O . ALA A 1 87 ? 15.662 3.155 -3.475 1.00 88.06 87 ALA A O 1
ATOM 702 N N . ASN A 1 88 ? 15.111 4.718 -1.966 1.00 89.00 88 ASN A N 1
ATOM 703 C CA . ASN A 1 88 ? 16.142 5.665 -2.362 1.00 89.00 88 ASN A CA 1
ATOM 704 C C . ASN A 1 88 ? 16.473 6.672 -1.238 1.00 89.00 88 ASN A C 1
ATOM 706 O O . ASN A 1 88 ? 16.019 6.577 -0.105 1.00 89.00 88 ASN A O 1
ATOM 710 N N . ALA A 1 89 ? 17.313 7.663 -1.544 1.00 91.88 89 ALA A N 1
ATOM 711 C CA . ALA A 1 89 ? 17.743 8.665 -0.565 1.00 91.88 89 ALA A CA 1
ATOM 712 C C . ALA A 1 89 ? 16.615 9.600 -0.070 1.00 91.88 89 ALA A C 1
ATOM 714 O O . ALA A 1 89 ? 16.790 10.265 0.948 1.00 91.88 89 ALA A O 1
ATOM 715 N N . ASP A 1 90 ? 15.485 9.657 -0.776 1.00 93.88 90 ASP A N 1
ATOM 716 C CA . ASP A 1 90 ? 14.325 10.501 -0.489 1.00 93.88 90 ASP A CA 1
ATOM 717 C C . ASP A 1 90 ? 13.190 9.745 0.238 1.00 93.88 90 ASP A C 1
ATOM 719 O O . ASP A 1 90 ? 12.096 10.297 0.373 1.00 93.88 90 ASP A O 1
ATOM 723 N N . ASP A 1 91 ? 13.409 8.523 0.742 1.00 94.56 91 ASP A N 1
ATOM 724 C CA . ASP A 1 91 ? 12.363 7.708 1.396 1.00 94.56 91 ASP A CA 1
ATOM 725 C C . ASP A 1 91 ? 11.596 8.470 2.491 1.00 94.56 91 ASP A C 1
ATOM 727 O O . ASP A 1 91 ? 10.365 8.454 2.526 1.00 94.56 91 ASP A O 1
ATOM 731 N N . GLU A 1 92 ? 12.305 9.206 3.356 1.00 96.88 92 GLU A N 1
ATOM 732 C CA . GLU A 1 92 ? 11.682 10.023 4.409 1.00 96.88 92 GLU A CA 1
ATOM 733 C C . GLU A 1 92 ? 10.732 11.073 3.833 1.00 96.88 92 GLU A C 1
ATOM 735 O O . GLU A 1 92 ? 9.638 11.288 4.354 1.00 96.88 92 GLU A O 1
ATOM 740 N N . LYS A 1 93 ? 11.118 11.699 2.720 1.00 97.44 93 LYS A N 1
ATOM 741 C CA . LYS A 1 93 ? 10.304 12.704 2.040 1.00 97.44 93 LYS A CA 1
ATOM 742 C C . LYS A 1 93 ? 9.078 12.075 1.380 1.00 97.44 93 LYS A C 1
ATOM 744 O O . LYS A 1 93 ? 8.010 12.690 1.403 1.00 97.44 93 LYS A O 1
ATOM 749 N N . ILE A 1 94 ? 9.212 10.879 0.807 1.00 97.06 94 ILE A N 1
ATOM 750 C CA . ILE A 1 94 ? 8.095 10.130 0.214 1.00 97.06 94 ILE A CA 1
ATOM 751 C C . ILE A 1 94 ? 7.090 9.750 1.307 1.00 97.06 94 ILE A C 1
ATOM 753 O O . ILE A 1 94 ? 5.914 10.112 1.201 1.00 97.06 94 ILE A O 1
ATOM 757 N N . ARG A 1 95 ? 7.554 9.128 2.403 1.00 97.56 95 ARG A N 1
ATOM 758 C CA . ARG A 1 95 ? 6.726 8.837 3.585 1.00 97.56 95 ARG A CA 1
ATOM 759 C C . ARG A 1 95 ? 6.011 10.092 4.066 1.00 97.56 95 ARG A C 1
ATOM 761 O O . ARG A 1 95 ? 4.793 10.086 4.229 1.00 97.56 95 ARG A O 1
ATOM 768 N N . ASP A 1 96 ? 6.753 11.169 4.310 1.00 98.25 96 ASP A N 1
ATOM 769 C CA . ASP A 1 96 ? 6.191 12.388 4.885 1.00 98.25 96 ASP A CA 1
ATOM 770 C C . ASP A 1 96 ? 5.160 13.023 3.950 1.00 98.25 96 ASP A C 1
ATOM 772 O O . ASP A 1 96 ? 4.148 13.543 4.419 1.00 98.25 96 ASP A O 1
ATOM 776 N N . THR A 1 97 ? 5.362 12.948 2.634 1.00 98.38 97 THR A N 1
ATOM 777 C CA . THR A 1 97 ? 4.387 13.417 1.641 1.00 98.38 97 THR A CA 1
ATOM 778 C C . THR A 1 97 ? 3.080 12.634 1.747 1.00 98.38 97 THR A C 1
ATOM 780 O O . THR A 1 97 ? 2.019 13.247 1.900 1.00 98.38 97 THR A O 1
ATOM 783 N N . ILE A 1 98 ? 3.153 11.299 1.775 1.00 98.44 98 ILE A N 1
ATOM 784 C CA . ILE A 1 98 ? 1.983 10.424 1.945 1.00 98.44 98 ILE A CA 1
ATOM 785 C C . ILE A 1 98 ? 1.267 10.759 3.253 1.00 98.44 98 ILE A C 1
ATOM 787 O O . ILE A 1 98 ? 0.091 11.124 3.260 1.00 98.44 98 ILE A O 1
ATOM 791 N N . VAL A 1 99 ? 1.989 10.700 4.372 1.00 98.31 99 VAL A N 1
ATOM 792 C CA . VAL A 1 99 ? 1.428 10.869 5.717 1.00 98.31 99 VAL A CA 1
ATOM 793 C C . VAL A 1 99 ? 0.807 12.252 5.895 1.00 98.31 99 VAL A C 1
ATOM 795 O O . VAL A 1 99 ? -0.299 12.369 6.428 1.00 98.31 99 VAL A O 1
ATOM 798 N N . ASN A 1 100 ? 1.479 13.312 5.441 1.00 98.50 100 ASN A N 1
ATOM 799 C CA . ASN A 1 100 ? 0.955 14.671 5.545 1.00 98.50 100 ASN A CA 1
ATOM 800 C C . ASN A 1 100 ? -0.298 14.853 4.689 1.00 98.50 100 ASN A C 1
ATOM 802 O O . ASN A 1 100 ? -1.245 15.506 5.135 1.00 98.50 100 ASN A O 1
ATOM 806 N N . LYS A 1 101 ? -0.339 14.262 3.490 1.00 98.06 101 LYS A N 1
ATOM 807 C CA . LYS A 1 101 ? -1.513 14.323 2.618 1.00 98.06 101 LYS A CA 1
ATOM 808 C C . LYS A 1 101 ? -2.698 13.573 3.216 1.00 98.06 101 LYS A C 1
ATOM 810 O O . LYS A 1 101 ? -3.788 14.141 3.268 1.00 98.06 101 LYS A O 1
ATOM 815 N N . LEU A 1 102 ? -2.484 12.372 3.750 1.00 97.50 102 LEU A N 1
ATOM 816 C CA . LEU A 1 102 ? -3.519 11.616 4.458 1.00 97.50 102 LEU A CA 1
ATOM 817 C C . LEU A 1 102 ? -4.044 12.404 5.669 1.00 97.50 102 LEU A C 1
ATOM 819 O O . LEU A 1 102 ? -5.238 12.688 5.757 1.00 97.50 102 LEU A O 1
ATOM 823 N N . ARG A 1 103 ? -3.161 12.869 6.562 1.00 97.00 103 ARG A N 1
ATOM 824 C CA . ARG A 1 103 ? -3.561 13.642 7.755 1.00 97.00 103 ARG A CA 1
ATOM 825 C C . ARG A 1 103 ? -4.307 14.929 7.401 1.00 97.00 103 ARG A C 1
ATOM 827 O O . ARG A 1 103 ? -5.310 15.251 8.033 1.00 97.00 103 ARG A O 1
ATOM 834 N N . LYS A 1 104 ? -3.866 15.651 6.365 1.00 97.00 104 LYS A N 1
ATOM 835 C CA . LYS A 1 104 ? -4.545 16.861 5.870 1.00 97.00 104 LYS A CA 1
ATOM 836 C C . LYS A 1 104 ? -5.973 16.578 5.387 1.00 97.00 104 LYS A C 1
ATOM 838 O O . LYS A 1 104 ? -6.813 17.470 5.466 1.00 97.00 104 LYS A O 1
ATOM 843 N N . ASN A 1 105 ? -6.247 15.360 4.924 1.00 95.88 105 ASN A N 1
ATOM 844 C CA . ASN A 1 105 ? -7.569 14.908 4.484 1.00 95.88 105 ASN A CA 1
ATOM 845 C C . ASN A 1 105 ? -8.362 14.172 5.582 1.00 95.88 105 ASN A C 1
ATOM 847 O O . ASN A 1 105 ? -9.367 13.529 5.288 1.00 95.88 105 ASN A O 1
ATOM 851 N N . GLY A 1 106 ? -7.946 14.294 6.848 1.00 94.88 106 GLY A N 1
ATOM 852 C CA . GLY A 1 106 ? -8.702 13.807 8.005 1.00 94.88 106 GLY A CA 1
ATOM 853 C C . GLY A 1 106 ? -8.438 12.351 8.391 1.00 94.88 106 GLY A C 1
ATOM 854 O O . GLY A 1 106 ? -9.127 11.835 9.265 1.00 94.88 106 GLY A O 1
ATOM 855 N N . PHE A 1 107 ? -7.450 11.698 7.779 1.00 96.56 107 PHE A N 1
ATOM 856 C CA . PHE A 1 107 ? -7.087 10.322 8.106 1.00 96.56 107 PHE A CA 1
ATOM 857 C C . PHE A 1 107 ? -6.269 10.220 9.397 1.00 96.56 107 PHE A C 1
ATOM 859 O O . PHE A 1 107 ? -5.363 11.023 9.650 1.00 96.56 107 PHE A O 1
ATOM 866 N N . ASN A 1 108 ? -6.537 9.178 10.182 1.00 95.31 108 ASN A N 1
ATOM 867 C CA . ASN A 1 108 ? -5.845 8.902 11.437 1.00 95.31 108 ASN A CA 1
ATOM 868 C C . ASN A 1 108 ? -4.596 8.020 11.237 1.00 95.31 108 ASN A C 1
ATOM 870 O O . ASN A 1 108 ? -4.606 6.827 11.529 1.00 95.31 108 ASN A O 1
ATOM 874 N N . VAL A 1 109 ? -3.500 8.601 10.739 1.00 97.06 109 VAL A N 1
ATOM 875 C CA . VAL A 1 109 ? -2.213 7.886 10.622 1.00 97.06 109 VAL A CA 1
ATOM 876 C C . VAL A 1 109 ? -1.503 7.847 11.976 1.00 97.06 109 VAL A C 1
ATOM 878 O O . VAL A 1 109 ? -0.912 8.854 12.391 1.00 97.06 109 VAL A O 1
ATOM 881 N N . VAL A 1 110 ? -1.561 6.691 12.645 1.00 96.62 110 VAL A N 1
ATOM 882 C CA . VAL A 1 110 ? -1.040 6.487 14.010 1.00 96.62 110 VAL A CA 1
ATOM 883 C C . VAL A 1 110 ? 0.425 6.070 14.034 1.00 96.62 110 VAL A C 1
ATOM 885 O O . VAL A 1 110 ? 1.142 6.435 14.963 1.00 96.62 110 VAL A O 1
ATOM 888 N N . LYS A 1 111 ? 0.883 5.371 12.993 1.00 96.19 111 LYS A N 1
ATOM 889 C CA . LYS A 1 111 ? 2.267 4.919 12.841 1.00 96.19 111 LYS A CA 1
ATOM 890 C C . LYS A 1 111 ? 2.707 5.075 11.391 1.00 96.19 111 LYS A C 1
ATOM 892 O O . LYS A 1 111 ? 1.888 4.907 10.488 1.00 96.19 111 LYS A O 1
ATOM 897 N N . ALA A 1 112 ? 3.961 5.470 11.187 1.00 97.12 112 ALA A N 1
ATOM 898 C CA . ALA A 1 112 ? 4.540 5.696 9.868 1.00 97.12 112 ALA A CA 1
ATOM 899 C C . ALA A 1 112 ? 6.051 5.458 9.910 1.00 97.12 112 ALA A C 1
ATOM 901 O O . ALA A 1 112 ? 6.808 6.343 10.308 1.00 97.12 112 ALA A O 1
ATOM 902 N N . GLU A 1 113 ? 6.468 4.274 9.483 1.00 96.25 113 GLU A N 1
ATOM 903 C CA . GLU A 1 113 ? 7.851 3.808 9.600 1.00 96.25 113 GLU A CA 1
ATOM 904 C C . GLU A 1 113 ? 8.455 3.466 8.229 1.00 96.25 113 GLU A C 1
ATOM 906 O O . GLU A 1 113 ? 7.738 3.310 7.236 1.00 96.25 113 GLU A O 1
ATOM 911 N N . ILE A 1 114 ? 9.785 3.387 8.166 1.00 95.00 114 ILE A N 1
ATOM 912 C CA . ILE A 1 114 ? 10.536 3.032 6.954 1.00 95.00 114 ILE A CA 1
ATOM 913 C C . ILE A 1 114 ? 11.532 1.946 7.317 1.00 95.00 114 ILE A C 1
ATOM 915 O O . ILE A 1 114 ? 12.340 2.135 8.228 1.00 95.00 114 ILE A O 1
ATOM 919 N N . GLY A 1 115 ? 11.510 0.841 6.581 1.00 88.06 115 GLY A N 1
ATOM 920 C CA . GLY A 1 115 ? 12.552 -0.165 6.683 1.00 88.06 115 GLY A CA 1
ATOM 921 C C . GLY A 1 115 ? 12.064 -1.594 6.481 1.00 88.06 115 GLY A C 1
ATOM 922 O O . GLY A 1 115 ? 10.868 -1.874 6.559 1.00 88.06 115 GLY A O 1
ATOM 923 N N . PRO A 1 116 ? 13.014 -2.526 6.294 1.00 74.81 116 PRO A N 1
ATOM 924 C CA . PRO A 1 116 ? 12.732 -3.902 5.879 1.00 74.81 116 PRO A CA 1
ATOM 925 C C . PRO A 1 116 ? 11.934 -4.713 6.909 1.00 74.81 116 PRO A C 1
ATOM 927 O O . PRO A 1 116 ? 11.340 -5.725 6.566 1.00 74.81 116 PRO A O 1
ATOM 930 N N . ASN A 1 117 ? 11.920 -4.287 8.177 1.00 86.44 117 ASN A N 1
ATOM 931 C CA . ASN A 1 117 ? 11.214 -4.986 9.253 1.00 86.44 117 ASN A CA 1
ATOM 932 C C . ASN A 1 117 ? 9.951 -4.252 9.717 1.00 86.44 117 ASN A C 1
ATOM 934 O O . ASN A 1 117 ? 9.214 -4.782 10.546 1.00 86.44 117 ASN A O 1
ATOM 938 N N . GLU A 1 118 ? 9.699 -3.035 9.239 1.00 91.50 118 GLU A N 1
ATOM 939 C CA . GLU A 1 118 ? 8.671 -2.166 9.821 1.00 91.50 118 GLU A CA 1
ATOM 940 C C . GLU A 1 118 ? 7.251 -2.629 9.484 1.00 91.50 118 GLU A C 1
ATOM 942 O O . GLU A 1 118 ? 6.337 -2.529 10.302 1.00 91.50 118 GLU A O 1
ATOM 947 N N . MET A 1 119 ? 7.079 -3.245 8.317 1.00 90.00 119 MET A N 1
ATOM 948 C CA . MET A 1 119 ? 5.821 -3.878 7.924 1.00 90.00 119 MET A CA 1
ATOM 949 C C . MET A 1 119 ? 5.473 -5.063 8.830 1.00 90.00 119 MET A C 1
ATOM 951 O O . MET A 1 119 ? 4.353 -5.163 9.328 1.00 90.00 119 MET A O 1
ATOM 955 N N . SER A 1 120 ? 6.448 -5.931 9.116 1.00 89.81 120 SER A N 1
ATOM 956 C CA . SER A 1 120 ? 6.265 -7.036 10.063 1.00 89.81 120 SER A CA 1
ATOM 957 C C . SER A 1 120 ? 5.982 -6.512 11.477 1.00 89.81 120 SER A C 1
ATOM 959 O O . SER A 1 120 ? 5.070 -6.995 12.149 1.00 89.81 120 SER A O 1
ATOM 961 N N . GLN A 1 121 ? 6.687 -5.460 11.912 1.00 92.88 121 GLN A N 1
ATOM 962 C CA . GLN A 1 121 ? 6.455 -4.828 13.214 1.00 92.88 121 GLN A CA 1
ATOM 963 C C . GLN A 1 121 ? 5.052 -4.229 13.351 1.00 92.88 121 GLN A C 1
ATOM 965 O O . GLN A 1 121 ? 4.480 -4.296 14.438 1.00 92.88 121 GLN A O 1
ATOM 970 N N . ASN A 1 122 ? 4.474 -3.667 12.286 1.00 94.12 122 ASN A N 1
ATOM 971 C CA . ASN A 1 122 ? 3.074 -3.245 12.303 1.00 94.12 122 ASN A CA 1
ATOM 972 C C . ASN A 1 122 ? 2.155 -4.440 12.576 1.00 94.12 122 ASN A C 1
ATOM 974 O O . ASN A 1 122 ? 1.353 -4.386 13.506 1.00 94.12 122 ASN A O 1
ATOM 978 N N . THR A 1 123 ? 2.307 -5.541 11.837 1.00 92.56 123 THR A N 1
ATOM 979 C CA . THR A 1 123 ? 1.496 -6.752 12.041 1.00 92.56 123 THR A CA 1
ATOM 980 C C . THR A 1 123 ? 1.633 -7.300 13.467 1.00 92.56 123 THR A C 1
ATOM 982 O O . THR A 1 123 ? 0.621 -7.604 14.103 1.00 92.56 123 THR A O 1
ATOM 985 N N . HIS A 1 124 ? 2.857 -7.344 14.008 1.00 93.94 124 HIS A N 1
ATOM 986 C CA . HIS A 1 124 ? 3.123 -7.708 15.404 1.00 93.94 124 HIS A CA 1
ATOM 987 C C . HIS A 1 124 ? 2.405 -6.791 16.394 1.00 93.94 124 HIS A C 1
ATOM 989 O O . HIS A 1 124 ? 1.747 -7.271 17.313 1.00 93.94 124 HIS A O 1
ATOM 995 N N . GLU A 1 125 ? 2.489 -5.475 16.203 1.00 94.88 125 GLU A N 1
ATOM 996 C CA . GLU A 1 125 ? 1.850 -4.511 17.094 1.00 94.88 125 GLU A CA 1
ATOM 997 C C . GLU A 1 125 ? 0.328 -4.691 17.119 1.00 94.88 125 GLU A C 1
ATOM 999 O O . GLU A 1 125 ? -0.265 -4.717 18.202 1.00 94.88 125 GLU A O 1
ATOM 1004 N N . LEU A 1 126 ? -0.301 -4.877 15.951 1.00 94.56 126 LEU A N 1
ATOM 1005 C CA . LEU A 1 126 ? -1.738 -5.139 15.864 1.00 94.56 126 LEU A CA 1
ATOM 1006 C C . LEU A 1 126 ? -2.120 -6.445 16.569 1.00 94.56 126 LEU A C 1
ATOM 1008 O O . LEU A 1 126 ? -3.117 -6.482 17.295 1.00 94.56 126 LEU A O 1
ATOM 1012 N N . TYR A 1 127 ? -1.327 -7.497 16.367 1.00 94.38 127 TYR A N 1
ATOM 1013 C CA . TYR A 1 127 ? -1.551 -8.812 16.956 1.00 94.38 127 TYR A CA 1
ATOM 1014 C C . TYR A 1 127 ? -1.401 -8.800 18.483 1.00 94.38 127 TYR A C 1
ATOM 1016 O O . TYR A 1 127 ? -2.337 -9.142 19.207 1.00 94.38 127 TYR A O 1
ATOM 1024 N N . GLU A 1 128 ? -0.248 -8.362 18.989 1.00 95.38 128 GLU A N 1
A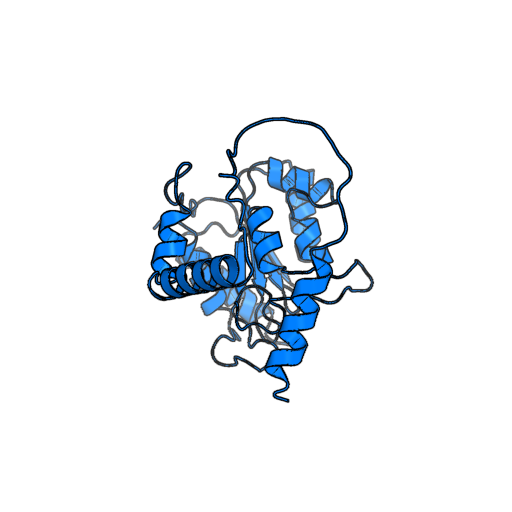TOM 1025 C CA . GLU A 1 128 ? 0.107 -8.419 20.412 1.00 95.38 128 GLU A CA 1
ATOM 1026 C C . GLU A 1 128 ? -0.806 -7.543 21.278 1.00 95.38 128 GLU A C 1
ATOM 1028 O O . GLU A 1 128 ? -1.089 -7.880 22.431 1.00 95.38 128 GLU A O 1
ATOM 1033 N N . ASN A 1 129 ? -1.321 -6.446 20.713 1.00 94.75 129 ASN A N 1
ATOM 1034 C CA . ASN A 1 129 ? -2.209 -5.517 21.411 1.00 94.75 129 ASN A CA 1
ATOM 1035 C C . ASN A 1 129 ? -3.702 -5.750 21.121 1.00 94.75 129 ASN A C 1
ATOM 1037 O O . ASN A 1 129 ? -4.533 -5.000 21.634 1.00 94.75 129 ASN A O 1
ATOM 1041 N N . ASN A 1 130 ? -4.065 -6.782 20.348 1.00 92.62 130 ASN A N 1
ATOM 1042 C CA . ASN A 1 130 ? -5.446 -7.068 19.929 1.00 92.62 130 ASN A CA 1
ATOM 1043 C C . ASN A 1 130 ? -6.152 -5.845 19.314 1.00 92.62 130 ASN A C 1
ATOM 1045 O O . ASN A 1 130 ? -7.313 -5.553 19.619 1.00 92.62 130 ASN A O 1
ATOM 1049 N N . ILE A 1 131 ? -5.438 -5.097 18.472 1.00 93.00 131 ILE A N 1
ATOM 1050 C CA . ILE A 1 131 ? -5.999 -3.934 17.785 1.00 93.00 131 ILE A CA 1
ATOM 1051 C C . ILE A 1 131 ? -6.983 -4.424 16.716 1.00 93.00 131 ILE A C 1
ATOM 1053 O O . ILE A 1 131 ? -6.706 -5.361 15.964 1.00 93.00 131 ILE A O 1
ATOM 1057 N N . THR A 1 132 ? -8.149 -3.784 16.670 1.00 93.38 132 THR A N 1
ATOM 1058 C CA . THR A 1 132 ? -9.260 -4.109 15.764 1.00 93.38 132 THR A CA 1
ATOM 1059 C C . THR A 1 132 ? -9.642 -2.881 14.945 1.00 93.38 132 THR A C 1
ATOM 1061 O O . THR A 1 132 ? -9.383 -1.748 15.362 1.00 93.38 132 THR A O 1
ATOM 1064 N N . ASN A 1 133 ? -10.307 -3.093 13.807 1.00 91.88 133 ASN A N 1
ATOM 1065 C CA . ASN A 1 133 ? -10.808 -2.028 12.929 1.00 91.88 133 ASN A CA 1
ATOM 1066 C C . ASN A 1 133 ? -9.730 -1.023 12.468 1.00 91.88 133 ASN A C 1
ATOM 1068 O O . ASN A 1 133 ? -10.031 0.140 12.193 1.00 91.88 133 ASN A O 1
ATOM 1072 N N . ALA A 1 134 ? -8.478 -1.459 12.357 1.00 95.31 134 ALA A N 1
ATOM 1073 C CA . ALA A 1 134 ? -7.373 -0.687 11.803 1.00 95.31 134 ALA A CA 1
ATOM 1074 C C . ALA A 1 134 ? -7.220 -0.923 10.294 1.00 95.31 134 ALA A C 1
ATOM 1076 O O . ALA A 1 134 ? -7.893 -1.778 9.711 1.00 95.31 134 ALA A O 1
ATOM 1077 N N . VAL A 1 135 ? -6.335 -0.148 9.670 1.00 96.62 135 VAL A N 1
ATOM 1078 C CA . VAL A 1 135 ? -5.875 -0.360 8.296 1.00 96.62 135 VAL A CA 1
ATOM 1079 C C . VAL A 1 135 ? -4.362 -0.539 8.317 1.00 96.62 135 VAL A C 1
ATOM 1081 O O . VAL A 1 135 ? -3.630 0.341 8.775 1.00 96.62 135 VAL A O 1
ATOM 1084 N N . VAL A 1 136 ? -3.903 -1.681 7.822 1.00 96.50 136 VAL A N 1
ATOM 1085 C CA . VAL A 1 136 ? -2.493 -1.962 7.555 1.00 96.50 136 VAL A CA 1
ATOM 1086 C C . VAL A 1 136 ? -2.195 -1.442 6.157 1.00 96.50 136 VAL A C 1
ATOM 1088 O O . VAL A 1 136 ? -2.774 -1.933 5.190 1.00 96.50 136 VAL A O 1
ATOM 1091 N N . PHE A 1 137 ? -1.338 -0.429 6.045 1.00 97.56 137 PHE A N 1
ATOM 1092 C CA . PHE A 1 137 ? -0.990 0.175 4.761 1.00 97.56 137 PHE A CA 1
ATOM 1093 C C . PHE A 1 137 ? 0.509 0.037 4.503 1.00 97.56 137 PHE A C 1
ATOM 1095 O O . PHE A 1 137 ? 1.312 0.799 5.042 1.00 97.56 137 PHE A O 1
ATOM 1102 N N . HIS A 1 138 ? 0.883 -0.957 3.701 1.00 96.62 138 HIS A N 1
ATOM 1103 C CA . HIS A 1 138 ? 2.279 -1.291 3.426 1.00 96.62 138 HIS A CA 1
ATOM 1104 C C . HIS A 1 138 ? 2.660 -0.947 1.988 1.00 96.62 138 HIS A C 1
ATOM 1106 O O . HIS A 1 138 ? 1.938 -1.286 1.052 1.00 96.62 138 HIS A O 1
ATOM 1112 N N . LEU A 1 139 ? 3.790 -0.261 1.826 1.00 95.94 139 LEU A N 1
ATOM 1113 C CA . LEU A 1 139 ? 4.272 0.257 0.549 1.00 95.94 139 LEU A CA 1
ATOM 1114 C C . LEU A 1 139 ? 5.627 -0.365 0.173 1.00 95.94 139 LEU A C 1
ATOM 1116 O O . LEU A 1 139 ? 6.634 -0.119 0.832 1.00 95.94 139 LEU A O 1
ATOM 1120 N N . PHE A 1 140 ? 5.655 -1.132 -0.909 1.00 93.81 140 PHE A N 1
ATOM 1121 C CA . PHE A 1 140 ? 6.760 -1.998 -1.308 1.00 93.81 140 PHE A CA 1
ATOM 1122 C C . PHE A 1 140 ? 7.559 -1.445 -2.483 1.00 93.81 140 PHE A C 1
ATOM 1124 O O . PHE A 1 140 ? 6.991 -0.990 -3.481 1.00 93.81 140 PHE A O 1
ATOM 1131 N N . ASN A 1 141 ? 8.884 -1.582 -2.409 1.00 89.94 141 ASN A N 1
ATOM 1132 C CA . ASN A 1 141 ? 9.793 -1.325 -3.531 1.00 89.94 141 ASN A CA 1
ATOM 1133 C C . ASN A 1 141 ? 10.315 -2.647 -4.119 1.00 89.94 141 ASN A C 1
ATOM 1135 O O . ASN A 1 141 ? 11.516 -2.907 -4.194 1.00 89.94 141 ASN A O 1
ATOM 1139 N N . GLY A 1 142 ? 9.378 -3.512 -4.488 1.00 88.81 142 GLY A N 1
ATOM 1140 C CA . GLY A 1 142 ? 9.622 -4.865 -4.968 1.00 88.81 142 GLY A CA 1
ATOM 1141 C C . GLY A 1 142 ? 8.381 -5.726 -4.764 1.00 88.81 142 GLY A C 1
ATOM 1142 O O . GLY A 1 142 ? 7.533 -5.423 -3.929 1.00 88.81 142 GLY A O 1
ATOM 1143 N N . VAL A 1 143 ? 8.259 -6.807 -5.528 1.00 87.31 143 VAL A N 1
ATOM 1144 C CA . VAL A 1 143 ? 7.156 -7.759 -5.362 1.00 87.31 143 VAL A CA 1
ATOM 1145 C C . VAL A 1 143 ? 7.720 -9.059 -4.802 1.00 87.31 143 VAL A C 1
ATOM 1147 O O . VAL A 1 143 ? 8.461 -9.750 -5.498 1.00 87.31 143 VAL A O 1
ATOM 1150 N N . ASP A 1 144 ? 7.371 -9.388 -3.556 1.00 87.31 144 ASP A N 1
ATOM 1151 C CA . ASP A 1 144 ? 7.678 -10.679 -2.928 1.00 87.31 144 ASP A CA 1
ATOM 1152 C C . ASP A 1 144 ? 6.369 -11.456 -2.682 1.00 87.31 144 ASP A C 1
ATOM 1154 O O . ASP A 1 144 ? 5.487 -10.965 -1.965 1.00 87.31 144 ASP A O 1
ATOM 1158 N N . PRO A 1 145 ? 6.216 -12.671 -3.247 1.00 89.94 145 PRO A N 1
ATOM 1159 C CA . PRO A 1 145 ? 5.070 -13.535 -2.982 1.00 89.94 145 PRO A CA 1
ATOM 1160 C C . PRO A 1 145 ? 4.812 -13.805 -1.500 1.00 89.94 145 PRO A C 1
ATOM 1162 O O . PRO A 1 145 ? 3.660 -13.979 -1.099 1.00 89.94 145 PRO A O 1
ATOM 1165 N N . SER A 1 146 ? 5.872 -13.894 -0.695 1.00 87.88 146 SER A N 1
ATOM 1166 C CA . SER A 1 146 ? 5.770 -14.212 0.728 1.00 87.88 146 SER A CA 1
ATOM 1167 C C . SER A 1 146 ? 5.006 -13.124 1.469 1.00 87.88 146 SER A C 1
ATOM 1169 O O . SER A 1 146 ? 4.094 -13.432 2.230 1.00 87.88 146 SER A O 1
ATOM 1171 N N . THR A 1 147 ? 5.272 -11.855 1.162 1.00 85.69 147 THR A N 1
ATOM 1172 C CA . THR A 1 147 ? 4.616 -10.746 1.856 1.00 85.69 147 THR A CA 1
ATOM 1173 C C . THR A 1 147 ? 3.129 -10.628 1.527 1.00 85.69 147 THR A C 1
ATOM 1175 O O . THR A 1 147 ? 2.328 -10.268 2.388 1.00 85.69 147 THR A O 1
ATOM 1178 N N . ILE A 1 148 ? 2.727 -10.983 0.302 1.00 90.19 148 ILE A N 1
ATOM 1179 C CA . ILE A 1 148 ? 1.305 -11.043 -0.065 1.00 90.19 148 ILE A CA 1
ATOM 1180 C C . ILE A 1 148 ? 0.604 -12.156 0.732 1.00 90.19 148 ILE A C 1
ATOM 1182 O O . ILE A 1 148 ? -0.491 -11.948 1.253 1.00 90.19 148 ILE A O 1
ATOM 1186 N N . ARG A 1 149 ? 1.245 -13.325 0.874 1.00 89.94 149 ARG A N 1
ATOM 1187 C CA . ARG A 1 149 ? 0.703 -14.469 1.628 1.00 89.94 149 ARG A CA 1
ATOM 1188 C C . ARG A 1 149 ? 0.657 -14.248 3.136 1.00 89.94 149 ARG A C 1
ATOM 1190 O O . ARG A 1 149 ? -0.271 -14.724 3.777 1.00 89.94 149 ARG A O 1
ATOM 1197 N N . GLU A 1 150 ? 1.629 -13.547 3.709 1.00 87.75 150 GLU A N 1
ATOM 1198 C CA . GLU A 1 150 ? 1.684 -13.283 5.155 1.00 87.75 150 GLU A CA 1
ATOM 1199 C C . GLU A 1 150 ? 0.441 -12.540 5.660 1.00 87.75 150 GLU A C 1
ATOM 1201 O O . GLU A 1 150 ? 0.004 -12.760 6.784 1.00 87.75 150 GLU A O 1
ATOM 1206 N N . LEU A 1 151 ? -0.164 -11.690 4.826 1.00 86.31 151 LEU A N 1
ATOM 1207 C CA . LEU A 1 151 ? -1.350 -10.900 5.174 1.00 86.31 151 LEU A CA 1
ATOM 1208 C C . LEU A 1 151 ? -2.651 -11.425 4.540 1.00 86.31 151 LEU A C 1
ATOM 1210 O O . LEU A 1 151 ? -3.710 -10.798 4.677 1.00 86.31 151 LEU A O 1
ATOM 1214 N N . ALA A 1 152 ? -2.579 -12.574 3.868 1.00 87.75 152 ALA A N 1
ATOM 1215 C CA . ALA A 1 152 ? -3.716 -13.265 3.281 1.00 87.75 152 ALA A CA 1
ATOM 1216 C C . ALA A 1 152 ? -4.578 -13.935 4.361 1.00 87.75 152 ALA A C 1
ATOM 1218 O O . ALA A 1 152 ? -4.075 -14.438 5.367 1.00 87.75 152 ALA A O 1
ATOM 1219 N N . SER A 1 153 ? -5.897 -13.949 4.165 1.00 82.12 153 SER A N 1
ATOM 1220 C CA . SER A 1 153 ? -6.825 -14.602 5.095 1.00 82.12 153 SER A CA 1
ATOM 1221 C C . SER A 1 153 ? -6.721 -16.132 5.029 1.00 82.12 153 SER A C 1
ATOM 1223 O O . SER A 1 153 ? -6.981 -16.809 6.027 1.00 82.12 153 SER A O 1
ATOM 1225 N N . ASP A 1 154 ? -6.279 -16.683 3.897 1.00 78.94 154 ASP A N 1
ATOM 1226 C CA . ASP A 1 154 ? -5.996 -18.106 3.707 1.00 78.94 154 ASP A CA 1
ATOM 1227 C C . ASP A 1 154 ? -4.520 -18.498 3.933 1.00 78.94 154 ASP A C 1
ATOM 1229 O O . ASP A 1 154 ? -4.234 -19.687 4.100 1.00 78.94 154 ASP A O 1
ATOM 1233 N N . GLY A 1 155 ? -3.609 -17.526 4.058 1.00 74.44 155 GLY A N 1
ATOM 1234 C CA . GLY A 1 155 ? -2.155 -17.733 4.099 1.00 74.44 155 GLY A CA 1
ATOM 1235 C C . GLY A 1 155 ? -1.626 -18.450 5.345 1.00 74.44 155 GLY A C 1
ATOM 1236 O O . GLY A 1 155 ? -2.228 -18.416 6.410 1.00 74.44 155 GLY A O 1
ATOM 1237 N N . ASP A 1 156 ? -0.485 -19.128 5.263 1.00 76.00 156 ASP A N 1
ATOM 1238 C CA . ASP A 1 156 ? -0.007 -20.010 6.347 1.00 76.00 156 ASP A CA 1
ATOM 1239 C C . ASP A 1 156 ? 0.417 -19.288 7.644 1.00 76.00 156 ASP A C 1
ATOM 1241 O O . ASP A 1 156 ? 0.593 -19.938 8.680 1.00 76.00 156 ASP A O 1
ATOM 1245 N N . ASP A 1 157 ? 0.547 -17.958 7.625 1.00 80.25 157 ASP A N 1
ATOM 1246 C CA . ASP A 1 157 ? 0.887 -17.180 8.813 1.00 80.25 157 ASP A CA 1
ATOM 1247 C C . ASP A 1 157 ? -0.333 -16.967 9.725 1.00 80.25 157 ASP A C 1
ATOM 1249 O O . ASP A 1 157 ? -1.269 -16.214 9.438 1.00 80.25 157 ASP A O 1
ATOM 1253 N N . ASN A 1 158 ? -0.295 -17.614 10.891 1.00 82.44 158 ASN A N 1
ATOM 1254 C CA . ASN A 1 158 ? -1.321 -17.467 11.918 1.00 82.44 158 ASN A CA 1
ATOM 1255 C C . ASN A 1 158 ? -1.448 -16.024 12.430 1.00 82.44 158 ASN A C 1
ATOM 1257 O O . ASN A 1 158 ? -2.546 -15.622 12.812 1.00 82.44 158 ASN A O 1
ATOM 1261 N N . MET A 1 159 ? -0.361 -15.248 12.464 1.00 88.94 159 MET A N 1
ATOM 1262 C CA . MET A 1 159 ? -0.391 -13.879 12.973 1.00 88.94 159 MET A CA 1
ATOM 1263 C C . MET A 1 159 ? -1.176 -12.968 12.031 1.00 88.94 159 MET A C 1
ATOM 1265 O O . MET A 1 159 ? -2.122 -12.312 12.470 1.00 88.94 159 MET A O 1
ATOM 1269 N N . GLY A 1 160 ? -0.837 -12.975 10.739 1.00 86.12 160 GLY A N 1
ATOM 1270 C CA . GLY A 1 160 ? -1.563 -12.220 9.722 1.00 86.12 160 GLY A CA 1
ATOM 1271 C C . GLY A 1 160 ? -3.038 -12.604 9.672 1.00 86.12 160 GLY A C 1
ATOM 1272 O O . GLY A 1 160 ? -3.900 -11.729 9.760 1.00 86.12 160 GLY A O 1
ATOM 1273 N N . LYS A 1 161 ? -3.347 -13.907 9.685 1.00 87.75 161 LYS A N 1
ATOM 1274 C CA . LYS A 1 161 ? -4.727 -14.412 9.786 1.00 87.75 161 LYS A CA 1
ATOM 1275 C C . LYS A 1 161 ? -5.488 -13.841 10.981 1.00 87.75 161 LYS A C 1
ATOM 1277 O O . LYS A 1 161 ? -6.628 -13.399 10.831 1.00 87.75 161 LYS A O 1
ATOM 1282 N N . ILE A 1 162 ? -4.875 -13.823 12.167 1.00 86.06 162 ILE A N 1
ATOM 1283 C CA . ILE A 1 162 ? -5.514 -13.284 13.374 1.00 86.06 162 ILE A CA 1
ATOM 1284 C C . ILE A 1 162 ? -5.722 -11.773 13.243 1.00 86.06 162 ILE A C 1
ATOM 1286 O O . ILE A 1 162 ? -6.825 -11.292 13.513 1.00 86.06 162 ILE A O 1
ATOM 1290 N N . VAL A 1 163 ? -4.718 -11.037 12.758 1.00 90.06 163 VAL A N 1
ATOM 1291 C CA . VAL A 1 163 ? -4.834 -9.597 12.480 1.00 90.06 163 VAL A CA 1
ATOM 1292 C C . VAL A 1 163 ? -5.997 -9.324 11.526 1.00 90.06 163 VAL A C 1
ATOM 1294 O O . VAL A 1 163 ? -6.827 -8.472 11.837 1.00 90.06 163 VAL A O 1
ATOM 1297 N N . ARG A 1 164 ? -6.133 -10.075 10.428 1.00 90.19 164 ARG A N 1
ATOM 1298 C CA . ARG A 1 164 ? -7.271 -9.958 9.498 1.00 90.19 164 ARG A CA 1
ATOM 1299 C C . ARG A 1 164 ? -8.605 -10.263 10.180 1.00 90.19 164 ARG A C 1
ATOM 1301 O O . ARG A 1 164 ? -9.547 -9.481 10.070 1.00 90.19 164 ARG A O 1
ATOM 1308 N N . SER A 1 165 ? -8.681 -11.356 10.942 1.00 86.69 165 SER A N 1
ATOM 1309 C CA . SER A 1 165 ? -9.913 -11.791 11.622 1.00 86.69 165 SER A CA 1
ATOM 1310 C C . SER A 1 165 ? -10.436 -10.795 12.669 1.00 86.69 165 SER A C 1
ATOM 1312 O O . SER A 1 165 ? -11.628 -10.780 12.969 1.00 86.69 165 SER A O 1
ATOM 1314 N N . ASN A 1 166 ? -9.567 -9.908 13.164 1.00 87.69 166 ASN A N 1
ATOM 1315 C CA . ASN A 1 166 ? -9.898 -8.811 14.076 1.00 87.69 166 ASN A CA 1
ATOM 1316 C C . ASN A 1 166 ? -10.540 -7.593 13.374 1.00 87.69 166 ASN A C 1
ATOM 1318 O O . ASN A 1 166 ? -10.657 -6.517 13.967 1.00 87.69 166 ASN A O 1
ATOM 1322 N N . GLY A 1 167 ? -10.961 -7.742 12.114 1.00 87.44 167 GLY A N 1
ATOM 1323 C CA . GLY A 1 167 ? -11.595 -6.681 11.331 1.00 87.44 167 GLY A CA 1
ATOM 1324 C C . GLY A 1 167 ? -10.605 -5.629 10.832 1.00 87.44 167 GLY A C 1
ATOM 1325 O O . GLY A 1 167 ? -10.997 -4.486 10.609 1.00 87.44 167 GLY A O 1
ATOM 1326 N N . ASN A 1 168 ? -9.322 -5.982 10.711 1.00 92.50 168 ASN A N 1
ATOM 1327 C CA . ASN A 1 168 ? -8.312 -5.097 10.139 1.00 92.50 168 ASN A CA 1
ATOM 1328 C C . ASN A 1 168 ? -8.244 -5.297 8.622 1.00 92.50 168 ASN A C 1
ATOM 1330 O O . ASN A 1 168 ? -8.141 -6.429 8.144 1.00 92.50 168 ASN A O 1
ATOM 1334 N N . ASP A 1 169 ? -8.273 -4.190 7.883 1.00 92.75 169 ASP A N 1
ATOM 1335 C CA . ASP A 1 169 ? -8.113 -4.213 6.430 1.00 92.75 169 ASP A CA 1
ATOM 1336 C C . ASP A 1 169 ? -6.642 -4.094 6.053 1.00 92.75 169 ASP A C 1
ATOM 1338 O O . ASP A 1 169 ? -5.852 -3.473 6.772 1.00 92.75 169 ASP A O 1
ATOM 1342 N N . VAL A 1 170 ? -6.287 -4.668 4.907 1.00 94.06 170 VAL A N 1
ATOM 1343 C CA . VAL A 1 170 ? -4.926 -4.639 4.377 1.00 94.06 170 VAL A CA 1
ATOM 1344 C C . VAL A 1 170 ? -4.923 -3.961 3.018 1.00 94.06 170 VAL A C 1
ATOM 1346 O O . VAL A 1 170 ? -5.650 -4.354 2.106 1.00 94.06 170 VAL A O 1
ATOM 1349 N N . VAL A 1 171 ? -4.057 -2.960 2.896 1.00 96.56 171 VAL A N 1
ATOM 1350 C CA . VAL A 1 171 ? -3.709 -2.308 1.640 1.00 96.56 171 VAL A CA 1
ATOM 1351 C C . VAL A 1 171 ? -2.226 -2.524 1.387 1.00 96.56 171 VAL A C 1
ATOM 1353 O O . VAL A 1 171 ? -1.386 -2.061 2.163 1.00 96.56 171 VAL A O 1
ATOM 1356 N N . LEU A 1 172 ? -1.912 -3.216 0.298 1.00 96.06 172 LEU A N 1
ATOM 1357 C CA . LEU A 1 172 ? -0.549 -3.390 -0.193 1.00 96.06 172 LEU A CA 1
ATOM 1358 C C . LEU A 1 172 ? -0.370 -2.509 -1.424 1.00 96.06 172 LEU A C 1
ATOM 1360 O O . LEU A 1 172 ? -1.214 -2.507 -2.320 1.00 96.06 172 LEU A O 1
ATOM 1364 N N . ALA A 1 173 ? 0.710 -1.741 -1.461 1.00 96.19 173 ALA A N 1
ATOM 1365 C CA . ALA A 1 173 ? 0.975 -0.807 -2.539 1.00 96.19 173 ALA A CA 1
ATOM 1366 C C . ALA A 1 173 ? 2.375 -0.994 -3.118 1.00 96.19 173 ALA A C 1
ATOM 1368 O O . ALA A 1 173 ? 3.328 -1.151 -2.367 1.00 96.19 173 ALA A O 1
ATOM 1369 N N . TRP A 1 174 ? 2.514 -0.907 -4.437 1.00 95.88 174 TRP A N 1
ATOM 1370 C CA . TRP A 1 174 ? 3.801 -0.934 -5.135 1.00 95.88 174 TRP A CA 1
ATOM 1371 C C . TRP A 1 174 ? 4.077 0.420 -5.772 1.00 95.88 174 TRP A C 1
ATOM 1373 O O . TRP A 1 174 ? 3.208 0.980 -6.437 1.00 95.88 174 TRP A O 1
ATOM 1383 N N . PHE A 1 175 ? 5.281 0.952 -5.564 1.00 94.31 175 PHE A N 1
ATOM 1384 C CA . PHE A 1 175 ? 5.666 2.292 -6.021 1.00 94.31 175 PHE A CA 1
ATOM 1385 C C . PHE A 1 175 ? 7.053 2.302 -6.657 1.00 94.31 175 PHE A C 1
ATOM 1387 O O . PHE A 1 175 ? 7.702 1.262 -6.797 1.00 94.31 175 PHE A O 1
ATOM 1394 N N . TYR A 1 176 ? 7.504 3.501 -7.032 1.00 93.44 176 TYR A N 1
ATOM 1395 C CA . TYR A 1 176 ? 8.831 3.728 -7.587 1.00 93.44 176 TYR A CA 1
ATOM 1396 C C . TYR A 1 176 ? 9.060 2.849 -8.822 1.00 93.44 176 TYR A C 1
ATOM 1398 O O . TYR A 1 176 ? 8.283 2.942 -9.765 1.00 93.44 176 TYR A O 1
ATOM 1406 N N . ASP A 1 177 ? 10.067 1.978 -8.809 1.00 94.50 177 ASP A N 1
ATOM 1407 C CA . ASP A 1 177 ? 10.432 1.112 -9.931 1.00 94.50 177 ASP A CA 1
ATOM 1408 C C . ASP A 1 177 ? 10.074 -0.363 -9.702 1.00 94.50 177 ASP A C 1
ATOM 1410 O O . ASP A 1 177 ? 10.564 -1.243 -10.412 1.00 94.50 177 ASP A O 1
ATOM 1414 N N . SER A 1 178 ? 9.197 -0.651 -8.733 1.00 94.62 178 SER A N 1
ATOM 1415 C CA . SER A 1 178 ? 8.672 -2.003 -8.529 1.00 94.62 178 SER A CA 1
ATOM 1416 C C . SER A 1 178 ? 7.989 -2.543 -9.792 1.00 94.62 178 SER A C 1
ATOM 1418 O O . SER A 1 178 ? 7.389 -1.789 -10.558 1.00 94.62 178 SER A O 1
ATOM 1420 N N . ALA A 1 179 ? 8.011 -3.864 -9.973 1.00 95.25 179 ALA A N 1
ATOM 1421 C CA . ALA A 1 179 ? 7.094 -4.536 -10.891 1.00 95.25 179 ALA A CA 1
ATOM 1422 C C . ALA A 1 179 ? 5.635 -4.316 -10.453 1.00 95.25 179 ALA A C 1
ATOM 1424 O O . ALA A 1 179 ? 5.378 -4.104 -9.264 1.00 95.25 179 ALA A O 1
ATOM 1425 N N . ASP A 1 180 ? 4.708 -4.364 -11.405 1.00 95.25 180 ASP A N 1
ATOM 1426 C CA . ASP A 1 180 ? 3.268 -4.228 -11.184 1.00 95.25 180 ASP A CA 1
ATOM 1427 C C . ASP A 1 180 ? 2.589 -5.613 -11.133 1.00 95.25 180 ASP A C 1
ATOM 1429 O O . ASP A 1 180 ? 2.507 -6.289 -12.167 1.00 95.25 180 ASP A O 1
ATOM 1433 N N . PRO A 1 181 ? 2.116 -6.061 -9.951 1.00 94.81 181 PRO A N 1
ATOM 1434 C CA . PRO A 1 181 ? 1.380 -7.314 -9.793 1.00 94.81 181 PRO A CA 1
ATOM 1435 C C . PRO A 1 181 ? -0.151 -7.138 -9.804 1.00 94.81 181 PRO A C 1
ATOM 1437 O O . PRO A 1 181 ? -0.877 -8.097 -9.540 1.00 94.81 181 PRO A O 1
ATOM 1440 N N . VAL A 1 182 ? -0.656 -5.923 -10.034 1.00 92.38 182 VAL A N 1
ATOM 1441 C CA . VAL A 1 182 ? -2.076 -5.563 -9.891 1.00 92.38 182 VAL A CA 1
ATOM 1442 C C . VAL A 1 182 ? -2.728 -5.337 -11.254 1.00 92.38 182 VAL A C 1
ATOM 1444 O O . VAL A 1 182 ? -3.819 -5.853 -11.507 1.00 92.38 182 VAL A O 1
ATOM 1447 N N . SER A 1 183 ? -2.082 -4.574 -12.134 1.00 91.31 183 SER A N 1
ATOM 1448 C CA . SER A 1 183 ? -2.644 -4.169 -13.428 1.00 91.31 183 SER A CA 1
ATOM 1449 C C . SER A 1 183 ? -2.457 -5.256 -14.480 1.00 91.31 183 SER A C 1
ATOM 1451 O O . SER A 1 183 ? -1.404 -5.875 -14.536 1.00 91.31 183 SER A O 1
ATOM 1453 N N . ALA A 1 184 ? -3.435 -5.447 -15.371 1.00 90.19 184 ALA A N 1
ATOM 1454 C CA . ALA A 1 184 ? -3.384 -6.485 -16.410 1.00 90.19 184 ALA A CA 1
ATOM 1455 C C . ALA A 1 184 ? -2.221 -6.319 -17.408 1.00 90.19 184 ALA A C 1
ATOM 1457 O O . ALA A 1 184 ? -1.771 -7.297 -18.003 1.00 90.19 184 ALA A O 1
ATOM 1458 N N . GLU A 1 185 ? -1.737 -5.091 -17.605 1.00 89.06 185 GLU A N 1
ATOM 1459 C CA . GLU A 1 185 ? -0.521 -4.810 -18.376 1.00 89.06 185 GLU A CA 1
ATOM 1460 C C . GLU A 1 185 ? 0.788 -4.988 -17.589 1.00 89.06 185 GLU A C 1
ATOM 1462 O O . GLU A 1 185 ? 1.859 -4.948 -18.190 1.00 89.06 185 GLU A O 1
ATOM 1467 N N . GLY A 1 186 ? 0.721 -5.170 -16.270 1.00 92.56 186 GLY A N 1
ATOM 1468 C CA . GLY A 1 186 ? 1.878 -5.219 -15.386 1.00 92.56 186 GLY A CA 1
ATOM 1469 C C . GLY A 1 186 ? 2.778 -6.427 -15.632 1.00 92.56 186 GLY A C 1
ATOM 1470 O O . GLY A 1 186 ? 2.314 -7.547 -15.855 1.00 92.56 186 GLY A O 1
ATOM 1471 N N . SER A 1 187 ? 4.093 -6.224 -15.548 1.00 94.38 187 SER A N 1
ATOM 1472 C CA . SER A 1 187 ? 5.082 -7.280 -15.794 1.00 94.38 187 SER A CA 1
ATOM 1473 C C . SER A 1 187 ? 5.004 -8.462 -14.821 1.00 94.38 187 SER A C 1
ATOM 1475 O O . SER A 1 187 ? 5.480 -9.548 -15.156 1.00 94.38 187 SER A O 1
ATOM 1477 N N . ALA A 1 188 ? 4.403 -8.268 -13.645 1.00 95.00 188 ALA A N 1
ATOM 1478 C CA . ALA A 1 188 ? 4.213 -9.294 -12.626 1.00 95.00 188 ALA A CA 1
ATOM 1479 C C . ALA A 1 188 ? 2.749 -9.757 -12.498 1.00 95.00 188 ALA A C 1
ATOM 1481 O O . ALA A 1 188 ? 2.430 -10.517 -11.586 1.00 95.00 188 ALA A O 1
ATOM 1482 N N . TYR A 1 189 ? 1.861 -9.334 -13.404 1.00 94.19 189 TYR A N 1
ATOM 1483 C CA . TYR A 1 189 ? 0.427 -9.629 -13.335 1.00 94.19 189 TYR A CA 1
ATOM 1484 C C . TYR A 1 189 ? 0.099 -11.124 -13.387 1.00 94.19 189 TYR A C 1
ATOM 1486 O O . TYR A 1 189 ? -0.732 -11.606 -12.620 1.00 94.19 189 TYR A O 1
ATOM 1494 N N . GLU A 1 190 ? 0.751 -11.867 -14.287 1.00 94.50 190 GLU A N 1
ATOM 1495 C CA . GLU A 1 190 ? 0.512 -13.308 -14.449 1.00 94.50 190 GLU A CA 1
ATOM 1496 C C . GLU A 1 190 ? 1.289 -14.136 -13.419 1.00 94.50 190 GLU A C 1
ATOM 1498 O O . GLU A 1 190 ? 0.831 -15.203 -13.009 1.00 94.50 190 GLU A O 1
ATOM 1503 N N . TYR A 1 191 ? 2.472 -13.669 -13.010 1.00 95.50 191 TYR A N 1
ATOM 1504 C CA . TYR A 1 191 ? 3.372 -14.437 -12.160 1.00 95.50 191 TYR A CA 1
ATOM 1505 C C . TYR A 1 191 ? 4.418 -13.569 -11.464 1.00 95.50 191 TYR A C 1
ATOM 1507 O O . TYR A 1 191 ? 5.087 -12.747 -12.092 1.00 95.50 191 TYR A O 1
ATOM 1515 N N . VAL A 1 192 ? 4.644 -13.863 -10.185 1.00 94.25 192 VAL A N 1
ATOM 1516 C CA . VAL A 1 192 ? 5.790 -13.374 -9.416 1.00 94.25 192 VAL A CA 1
ATOM 1517 C C . VAL A 1 192 ? 6.711 -14.558 -9.110 1.00 94.25 192 VAL A C 1
ATOM 1519 O O . VAL A 1 192 ? 6.260 -15.543 -8.507 1.00 94.25 192 VAL A O 1
ATOM 1522 N N . PRO A 1 193 ? 8.002 -14.496 -9.489 1.00 91.69 193 PRO A N 1
ATOM 1523 C CA . PRO A 1 193 ? 8.952 -15.544 -9.150 1.00 91.69 193 PRO A CA 1
ATOM 1524 C C . PRO A 1 193 ? 9.101 -15.684 -7.636 1.00 91.69 193 PRO A C 1
ATOM 1526 O O . PRO A 1 193 ? 9.023 -14.712 -6.891 1.00 91.69 193 PRO A O 1
ATOM 1529 N N . GLY A 1 194 ? 9.333 -16.918 -7.191 1.00 89.25 194 GLY A N 1
ATOM 1530 C CA . GLY A 1 194 ? 9.643 -17.183 -5.789 1.00 89.25 194 GLY A CA 1
ATOM 1531 C C . GLY A 1 194 ? 10.943 -16.508 -5.361 1.00 89.25 194 GLY A C 1
ATOM 1532 O O . GLY A 1 194 ? 11.816 -16.216 -6.183 1.00 89.25 194 GLY A O 1
ATOM 1533 N N . SER A 1 195 ? 11.069 -16.306 -4.059 1.00 82.50 195 SER A N 1
ATOM 1534 C CA . SER A 1 195 ? 12.239 -15.720 -3.416 1.00 82.50 195 SER A CA 1
ATOM 1535 C C . SER A 1 195 ? 12.903 -16.750 -2.495 1.00 82.50 195 SER A C 1
ATOM 1537 O O . SER A 1 195 ? 12.533 -17.926 -2.457 1.00 82.50 195 SER A O 1
ATOM 1539 N N . GLU A 1 196 ? 13.913 -16.328 -1.737 1.00 77.88 196 GLU A N 1
ATOM 1540 C CA . GLU A 1 196 ? 14.519 -17.170 -0.698 1.00 77.88 196 GLU A CA 1
ATOM 1541 C C . GLU A 1 196 ? 13.525 -17.526 0.422 1.00 77.88 196 GLU A C 1
ATOM 1543 O O . GLU A 1 196 ? 13.724 -18.516 1.127 1.00 77.88 196 GLU A O 1
ATOM 1548 N N . THR A 1 197 ? 12.461 -16.733 0.583 1.00 74.62 197 THR A N 1
ATOM 1549 C CA . THR A 1 197 ? 11.500 -16.835 1.689 1.00 74.62 197 THR A CA 1
ATOM 1550 C C . THR A 1 197 ? 10.238 -17.613 1.319 1.00 74.62 197 THR A C 1
ATOM 1552 O O . THR A 1 197 ? 9.510 -18.033 2.217 1.00 74.62 197 THR A O 1
ATOM 1555 N N . GLY A 1 198 ? 9.990 -17.883 0.032 1.00 8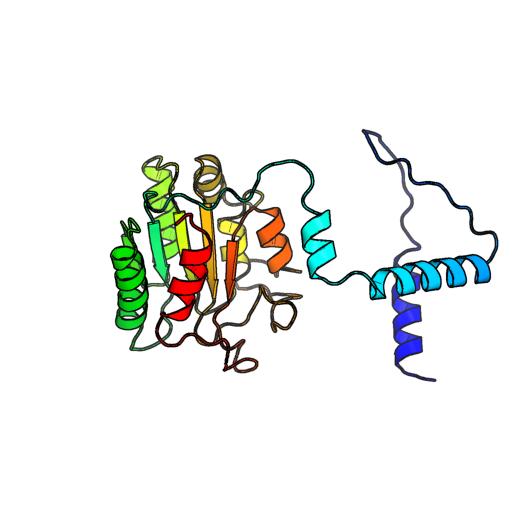1.81 198 GLY A N 1
ATOM 1556 C CA . GLY A 1 198 ? 8.775 -18.580 -0.374 1.00 81.81 198 GLY A CA 1
ATOM 1557 C C . GLY A 1 198 ? 8.693 -18.964 -1.853 1.00 81.81 198 GLY A C 1
ATOM 1558 O O . GLY A 1 198 ? 9.484 -18.513 -2.684 1.00 81.81 198 GLY A O 1
ATOM 1559 N N . PRO A 1 199 ? 7.723 -19.830 -2.205 1.00 91.25 199 PRO A N 1
ATOM 1560 C CA . PRO A 1 199 ? 7.486 -20.221 -3.589 1.00 91.25 199 PRO A CA 1
ATOM 1561 C C . PRO A 1 199 ? 6.990 -19.033 -4.427 1.00 91.25 199 PRO A C 1
ATOM 1563 O O . PRO A 1 199 ? 6.604 -17.995 -3.893 1.00 91.25 199 PRO A O 1
ATOM 1566 N N . GLY A 1 200 ? 6.962 -19.197 -5.752 1.00 93.69 200 GLY A N 1
ATOM 1567 C CA . GLY A 1 200 ? 6.345 -18.214 -6.652 1.00 93.69 200 GLY A CA 1
ATOM 1568 C C . GLY A 1 200 ? 4.831 -18.110 -6.468 1.00 93.69 200 GLY A C 1
ATOM 1569 O O . GLY A 1 200 ? 4.213 -18.957 -5.812 1.00 93.69 200 GLY A O 1
ATOM 1570 N N . LEU A 1 201 ? 4.231 -17.065 -7.028 1.00 94.25 201 LEU A N 1
ATOM 1571 C CA . LEU A 1 201 ? 2.792 -16.814 -6.963 1.00 94.25 201 LEU A CA 1
ATOM 1572 C C . LEU A 1 201 ? 2.252 -16.516 -8.360 1.00 94.25 201 LEU A C 1
ATOM 1574 O O . LEU A 1 201 ? 2.645 -15.531 -8.979 1.00 94.25 201 LEU A O 1
ATOM 1578 N N . ASP A 1 202 ? 1.357 -17.378 -8.832 1.00 95.94 202 ASP A N 1
ATOM 1579 C CA . ASP A 1 202 ? 0.588 -17.154 -10.054 1.00 95.94 202 ASP A CA 1
ATOM 1580 C C . ASP A 1 202 ? -0.572 -16.192 -9.766 1.00 95.94 202 ASP A C 1
ATOM 1582 O O . ASP A 1 202 ? -1.207 -16.283 -8.714 1.00 95.94 202 ASP A O 1
ATOM 1586 N N . ASN A 1 203 ? -0.868 -15.305 -10.716 1.00 94.62 203 ASN A N 1
ATOM 1587 C CA . ASN A 1 203 ? -1.960 -14.327 -10.659 1.00 94.62 203 ASN A CA 1
ATOM 1588 C C . ASN A 1 203 ? -2.048 -13.576 -9.310 1.00 94.62 203 ASN A C 1
ATOM 1590 O O . ASN A 1 203 ? -3.099 -13.612 -8.660 1.00 94.62 203 ASN A O 1
ATOM 1594 N N . PRO A 1 204 ? -0.975 -12.895 -8.857 1.00 94.44 204 PRO A N 1
ATOM 1595 C CA . PRO A 1 204 ? -0.945 -12.197 -7.567 1.00 94.44 204 PRO A CA 1
ATOM 1596 C C . PRO A 1 204 ? -2.132 -11.251 -7.345 1.00 94.44 204 PRO A C 1
ATOM 1598 O O . PRO A 1 204 ? -2.682 -11.225 -6.246 1.00 94.44 204 PRO A O 1
ATOM 1601 N N . GLY A 1 205 ? -2.565 -10.515 -8.375 1.00 91.56 205 GLY A N 1
ATOM 1602 C CA . GLY A 1 205 ? -3.739 -9.645 -8.306 1.00 91.56 205 GLY A CA 1
ATOM 1603 C C . GLY A 1 205 ? -5.020 -10.393 -7.931 1.00 91.56 205 GLY A C 1
ATOM 1604 O O . GLY A 1 205 ? -5.756 -9.950 -7.052 1.00 91.56 205 GLY A O 1
ATOM 1605 N N . GLN A 1 206 ? -5.256 -11.562 -8.536 1.00 92.44 206 GLN A N 1
ATOM 1606 C CA . GLN A 1 206 ? -6.411 -12.398 -8.201 1.00 92.44 206 GLN A CA 1
ATOM 1607 C C . GLN A 1 206 ? -6.272 -13.003 -6.802 1.00 92.44 206 GLN A C 1
ATOM 1609 O O . GLN A 1 206 ? -7.229 -12.972 -6.040 1.00 92.44 206 GLN A O 1
ATOM 1614 N N . TYR A 1 207 ? -5.076 -13.470 -6.430 1.00 93.75 207 TYR A N 1
ATOM 1615 C CA . TYR A 1 207 ? -4.823 -13.990 -5.084 1.00 93.75 207 TYR A CA 1
ATOM 1616 C C . TYR A 1 207 ? -5.112 -12.944 -3.996 1.00 93.75 207 TYR A C 1
ATOM 1618 O O . TYR A 1 207 ? -5.691 -13.272 -2.961 1.00 93.75 207 TYR A O 1
ATOM 1626 N N . MET A 1 208 ? -4.751 -11.678 -4.237 1.00 92.94 208 MET A N 1
ATOM 1627 C CA . MET A 1 208 ? -5.095 -10.568 -3.346 1.00 92.94 208 MET A CA 1
ATOM 1628 C C . MET A 1 208 ? -6.606 -10.353 -3.247 1.00 92.94 208 MET A C 1
ATOM 1630 O O . MET A 1 208 ? -7.113 -10.223 -2.136 1.00 92.94 208 MET A O 1
ATOM 1634 N N . ILE A 1 209 ? -7.324 -10.365 -4.375 1.00 91.06 209 ILE A N 1
ATOM 1635 C CA . ILE A 1 209 ? -8.791 -10.241 -4.402 1.00 91.06 209 ILE A CA 1
ATOM 1636 C C . ILE A 1 209 ? -9.446 -11.370 -3.601 1.00 91.06 209 ILE A C 1
ATOM 1638 O O . ILE A 1 209 ? -10.286 -11.096 -2.749 1.00 91.06 209 ILE A O 1
ATOM 1642 N N . ASP A 1 210 ? -9.024 -12.615 -3.823 1.00 90.38 210 ASP A N 1
ATOM 1643 C CA . ASP A 1 210 ? -9.562 -13.798 -3.138 1.00 90.38 210 ASP A CA 1
ATOM 1644 C C . ASP A 1 210 ? -9.320 -13.756 -1.617 1.00 90.38 210 ASP A C 1
ATOM 1646 O O . ASP A 1 210 ? -10.014 -14.421 -0.849 1.00 90.38 210 ASP A O 1
ATOM 1650 N N . ASN A 1 211 ? -8.354 -12.944 -1.179 1.00 89.31 211 ASN A N 1
ATOM 1651 C CA . ASN A 1 211 ? -7.968 -12.751 0.214 1.00 89.31 211 ASN A CA 1
ATOM 1652 C C . ASN A 1 211 ? -8.371 -11.381 0.783 1.00 89.31 211 ASN A C 1
ATOM 1654 O O . ASN A 1 211 ? -7.853 -10.971 1.830 1.00 89.31 211 ASN A O 1
ATOM 1658 N N . ASP A 1 212 ? -9.270 -10.654 0.114 1.00 90.38 212 ASP A N 1
ATOM 1659 C CA . ASP A 1 212 ? -9.736 -9.320 0.510 1.00 90.38 212 ASP A CA 1
ATOM 1660 C C . ASP A 1 212 ? -8.574 -8.335 0.790 1.00 90.38 212 ASP A C 1
ATOM 1662 O O . ASP A 1 212 ? -8.634 -7.509 1.703 1.00 90.38 212 ASP A O 1
ATOM 1666 N N . ILE A 1 213 ? -7.464 -8.466 0.060 1.00 92.50 213 ILE A N 1
ATOM 1667 C CA . ILE A 1 213 ? -6.328 -7.541 0.095 1.00 92.50 213 ILE A CA 1
ATOM 1668 C C . ILE A 1 213 ? -6.530 -6.508 -1.007 1.00 92.50 213 ILE A C 1
ATOM 1670 O O . ILE A 1 213 ? -6.687 -6.849 -2.180 1.00 92.50 213 ILE A O 1
ATOM 1674 N N . VAL A 1 214 ? -6.460 -5.228 -0.651 1.00 95.12 214 VAL A N 1
ATOM 1675 C CA . VAL A 1 214 ? -6.498 -4.157 -1.647 1.00 95.12 214 VAL A CA 1
ATOM 1676 C C . VAL A 1 214 ? -5.090 -3.911 -2.181 1.00 95.12 214 VAL A C 1
ATOM 1678 O O . VAL A 1 214 ? -4.205 -3.493 -1.437 1.00 95.12 214 VAL A O 1
ATOM 1681 N N . GLY A 1 215 ? -4.896 -4.149 -3.477 1.00 94.81 215 GLY A N 1
ATOM 1682 C CA . GLY A 1 215 ? -3.673 -3.803 -4.197 1.00 94.81 215 GLY A CA 1
ATOM 1683 C C . GLY A 1 215 ? -3.739 -2.394 -4.790 1.00 94.81 215 GLY A C 1
ATOM 1684 O O . GLY A 1 215 ? -4.711 -2.046 -5.459 1.00 94.81 215 GLY A O 1
ATOM 1685 N N . ILE A 1 216 ? -2.695 -1.593 -4.587 1.00 96.12 216 ILE A N 1
ATOM 1686 C CA . ILE A 1 216 ? -2.469 -0.319 -5.284 1.00 96.12 216 ILE A CA 1
ATOM 1687 C C . ILE A 1 216 ? -1.171 -0.442 -6.078 1.00 96.12 216 ILE A C 1
ATOM 1689 O O . ILE A 1 216 ? -0.145 -0.824 -5.525 1.00 96.12 216 ILE A O 1
ATOM 1693 N N . CYS A 1 217 ? -1.176 -0.072 -7.356 1.00 94.88 217 CYS A N 1
ATOM 1694 C CA . CYS A 1 217 ? 0.064 0.060 -8.110 1.00 94.88 217 CYS A CA 1
ATOM 1695 C C . CYS A 1 217 ? 0.224 1.481 -8.646 1.00 94.88 217 CYS A C 1
ATOM 1697 O O . CYS A 1 217 ? -0.605 1.991 -9.398 1.00 94.88 217 CYS A O 1
ATOM 1699 N N . THR A 1 218 ? 1.311 2.117 -8.232 1.00 95.88 218 THR A N 1
ATOM 1700 C CA . THR A 1 218 ? 1.784 3.423 -8.693 1.00 95.88 218 THR A CA 1
ATOM 1701 C C . THR A 1 218 ? 3.275 3.329 -9.023 1.00 95.88 218 THR A C 1
ATOM 1703 O O . THR A 1 218 ? 4.042 4.260 -8.791 1.00 95.88 218 THR A O 1
ATOM 1706 N N . SER A 1 219 ? 3.734 2.180 -9.522 1.00 95.62 219 SER A N 1
ATOM 1707 C CA . SER A 1 219 ? 5.128 1.966 -9.912 1.00 95.62 219 SER A CA 1
ATOM 1708 C C . SER A 1 219 ? 5.357 2.240 -11.400 1.00 95.62 219 SER A C 1
ATOM 1710 O 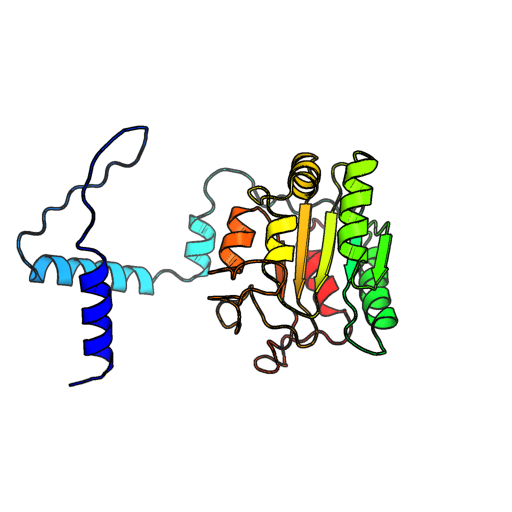O . SER A 1 219 ? 4.414 2.432 -12.167 1.00 95.62 219 SER A O 1
ATOM 1712 N N . SER A 1 220 ? 6.624 2.270 -11.813 1.00 95.69 220 SER A N 1
ATOM 1713 C CA . SER A 1 220 ? 7.043 2.332 -13.213 1.00 95.69 220 SER A CA 1
ATOM 1714 C C . SER A 1 220 ? 6.968 0.980 -13.916 1.00 95.69 220 SER A C 1
ATOM 1716 O O . SER A 1 220 ? 7.327 0.898 -15.086 1.00 95.69 220 SER A O 1
ATOM 1718 N N . ASP A 1 221 ? 6.557 -0.081 -13.217 1.00 95.81 221 ASP A N 1
ATOM 1719 C CA . ASP A 1 221 ? 6.626 -1.463 -13.685 1.00 95.81 221 ASP A CA 1
ATOM 1720 C C . ASP A 1 221 ? 8.013 -1.816 -14.252 1.00 95.81 221 ASP A C 1
ATOM 1722 O O . ASP A 1 221 ? 8.169 -2.150 -15.426 1.00 95.81 221 ASP A O 1
ATOM 1726 N N . MET A 1 222 ? 9.059 -1.646 -13.434 1.00 93.88 222 MET A N 1
ATOM 1727 C CA . MET A 1 222 ? 10.460 -1.811 -13.855 1.00 93.88 222 MET A CA 1
ATOM 1728 C C . MET A 1 222 ? 10.842 -0.972 -15.095 1.00 93.88 222 MET A C 1
ATOM 1730 O O . MET A 1 222 ? 11.678 -1.372 -15.910 1.00 93.88 222 MET A O 1
ATOM 1734 N N . GLY A 1 223 ? 10.229 0.202 -15.245 1.00 94.31 223 GLY A N 1
ATOM 1735 C CA . GLY A 1 223 ? 10.449 1.137 -16.345 1.00 94.31 223 GLY A CA 1
ATOM 1736 C C . GLY A 1 223 ? 9.556 0.941 -17.576 1.00 94.31 223 GLY A C 1
ATOM 1737 O O . GLY A 1 223 ? 9.707 1.703 -18.538 1.00 94.31 223 GLY A O 1
ATOM 1738 N N . ASN A 1 224 ? 8.637 -0.032 -17.575 1.00 93.50 224 ASN A N 1
ATOM 1739 C CA . ASN A 1 224 ? 7.690 -0.254 -18.675 1.00 93.50 224 ASN A CA 1
ATOM 1740 C C . ASN A 1 224 ? 6.581 0.811 -18.729 1.00 93.50 224 ASN A C 1
ATOM 1742 O O . ASN A 1 224 ? 6.162 1.191 -19.821 1.00 93.50 224 ASN A O 1
ATOM 1746 N N . HIS A 1 225 ? 6.156 1.324 -17.572 1.00 92.06 225 HIS A N 1
ATOM 1747 C CA . HIS A 1 225 ? 5.051 2.271 -17.388 1.00 92.06 225 HIS A CA 1
ATOM 1748 C C . HIS A 1 225 ? 5.501 3.489 -16.560 1.00 92.06 225 HIS A C 1
ATOM 1750 O O . HIS A 1 225 ? 4.998 3.782 -15.480 1.00 92.06 225 HIS A O 1
ATOM 1756 N N . ASN A 1 226 ? 6.501 4.234 -17.035 1.00 92.00 226 ASN A N 1
ATOM 1757 C CA . ASN A 1 226 ? 7.065 5.372 -16.285 1.00 92.00 226 ASN A CA 1
ATOM 1758 C C . ASN A 1 226 ? 6.027 6.452 -15.914 1.00 92.00 226 ASN A C 1
ATOM 1760 O O . ASN A 1 226 ? 6.224 7.218 -14.973 1.00 92.00 226 ASN A O 1
ATOM 1764 N N . GLU A 1 227 ? 4.924 6.540 -16.653 1.00 91.31 227 GLU A N 1
ATOM 1765 C CA . GLU A 1 227 ? 3.815 7.447 -16.387 1.00 91.31 227 GLU A CA 1
ATOM 1766 C C . GLU A 1 227 ? 3.001 7.082 -15.140 1.00 91.31 227 GLU A C 1
ATOM 1768 O O . GLU A 1 227 ? 2.455 7.994 -14.507 1.00 91.31 227 GLU A O 1
ATOM 1773 N N . SER A 1 228 ? 2.931 5.803 -14.750 1.00 89.75 228 SER A N 1
ATOM 1774 C CA . SER A 1 228 ? 2.248 5.369 -13.524 1.00 89.75 228 SER A CA 1
ATOM 1775 C C . SER A 1 228 ? 3.113 5.584 -12.286 1.00 89.75 228 SER A C 1
ATOM 1777 O O . SER A 1 228 ? 2.562 5.888 -11.229 1.00 89.75 228 SER A O 1
ATOM 1779 N N . ALA A 1 229 ? 4.439 5.607 -12.448 1.00 92.31 229 ALA A N 1
ATOM 1780 C CA . ALA A 1 229 ? 5.415 5.751 -11.372 1.00 92.31 229 ALA A CA 1
ATOM 1781 C C . ALA A 1 229 ? 5.151 6.938 -10.430 1.00 92.31 229 ALA A C 1
ATOM 1783 O O . ALA A 1 229 ? 4.923 8.079 -10.858 1.00 92.31 229 ALA A O 1
ATOM 1784 N N . ASP A 1 230 ? 5.218 6.667 -9.132 1.00 93.81 230 ASP A N 1
ATOM 1785 C CA . ASP A 1 230 ? 5.145 7.635 -8.054 1.00 93.81 230 ASP A CA 1
ATOM 1786 C C . ASP A 1 230 ? 6.488 7.732 -7.338 1.00 93.81 230 ASP A C 1
ATOM 1788 O O . ASP A 1 230 ? 6.855 6.909 -6.498 1.00 93.81 230 ASP A O 1
ATOM 1792 N N . TYR A 1 231 ? 7.212 8.789 -7.688 1.00 94.75 231 TYR A N 1
ATOM 1793 C CA . TYR A 1 231 ? 8.507 9.136 -7.119 1.00 94.75 231 TYR A CA 1
ATOM 1794 C C . TYR A 1 231 ? 8.395 10.094 -5.925 1.00 94.75 231 TYR A C 1
ATOM 1796 O O . TYR A 1 231 ? 9.410 10.478 -5.347 1.00 94.75 231 TYR A O 1
ATOM 1804 N N . THR A 1 232 ? 7.180 10.529 -5.572 1.00 95.62 232 THR A N 1
ATOM 1805 C CA . THR A 1 232 ? 6.959 11.545 -4.532 1.00 95.62 232 THR A CA 1
ATOM 1806 C C . THR A 1 232 ? 6.030 11.081 -3.416 1.00 95.62 232 THR A C 1
ATOM 1808 O O . THR A 1 232 ? 6.006 11.717 -2.368 1.00 95.62 232 THR A O 1
ATOM 1811 N N . GLY A 1 233 ? 5.266 10.008 -3.623 1.00 96.06 233 GLY A N 1
ATOM 1812 C CA . GLY A 1 233 ? 4.223 9.528 -2.714 1.00 96.06 233 GLY A CA 1
ATOM 1813 C C . GLY A 1 233 ? 2.868 10.229 -2.893 1.00 96.06 233 GLY A C 1
ATOM 1814 O O . GLY A 1 233 ? 1.931 9.991 -2.132 1.00 96.06 233 GLY A O 1
ATOM 1815 N N . GLU 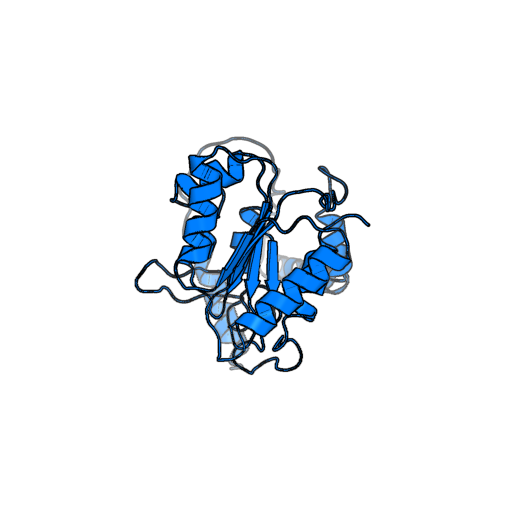A 1 234 ? 2.738 11.117 -3.881 1.00 96.81 234 GLU A N 1
ATOM 1816 C CA . GLU A 1 234 ? 1.521 11.917 -4.070 1.00 96.81 234 GLU A CA 1
ATOM 1817 C C . GLU A 1 234 ? 0.377 11.088 -4.662 1.00 96.81 234 GLU A C 1
ATOM 1819 O O . GLU A 1 234 ? -0.767 11.244 -4.223 1.00 96.81 234 GLU A O 1
ATOM 1824 N N . LYS A 1 235 ? 0.690 10.213 -5.628 1.00 96.56 235 LYS A N 1
ATOM 1825 C CA . LYS A 1 235 ? -0.285 9.352 -6.313 1.00 96.56 235 LYS A CA 1
ATOM 1826 C C . LYS A 1 235 ? -0.705 8.199 -5.414 1.00 96.56 235 LYS A C 1
ATOM 1828 O O . LYS A 1 235 ? -1.888 7.916 -5.302 1.00 96.56 235 LYS A O 1
ATOM 1833 N N . THR A 1 236 ? 0.243 7.582 -4.713 1.00 96.94 236 THR A N 1
ATOM 1834 C CA . THR A 1 236 ? -0.011 6.514 -3.740 1.00 96.94 236 THR A CA 1
ATOM 1835 C C . THR A 1 236 ? -1.006 6.972 -2.678 1.00 96.94 236 THR A C 1
ATOM 1837 O O . THR A 1 236 ? -1.973 6.271 -2.385 1.00 96.94 236 THR A O 1
ATOM 1840 N N . ALA A 1 237 ? -0.821 8.181 -2.140 1.00 97.75 237 ALA A N 1
ATOM 1841 C CA . ALA A 1 237 ? -1.779 8.760 -1.207 1.00 97.75 237 ALA A CA 1
ATOM 1842 C C . ALA A 1 237 ? -3.146 9.026 -1.862 1.00 97.75 237 ALA A C 1
ATOM 1844 O O . ALA A 1 237 ? -4.172 8.791 -1.232 1.00 97.75 237 ALA A O 1
ATOM 1845 N N . GLU A 1 238 ? -3.187 9.507 -3.108 1.00 96.38 238 GLU A N 1
ATOM 1846 C CA . GLU A 1 238 ? -4.443 9.727 -3.841 1.00 96.38 238 GLU A CA 1
ATOM 1847 C C . GLU A 1 238 ? -5.223 8.437 -4.079 1.00 96.38 238 GLU A C 1
ATOM 1849 O O . GLU A 1 238 ? -6.416 8.408 -3.789 1.00 96.38 238 GLU A O 1
ATOM 1854 N N . GLU A 1 239 ? -4.569 7.375 -4.550 1.00 95.75 239 GLU A N 1
ATOM 1855 C CA . GLU A 1 239 ? -5.205 6.070 -4.745 1.00 95.75 239 GLU A CA 1
ATOM 1856 C C . GLU A 1 239 ? -5.709 5.494 -3.419 1.00 95.75 239 GLU A C 1
ATOM 1858 O O . GLU A 1 239 ? -6.853 5.049 -3.343 1.00 95.75 239 GLU A O 1
ATOM 1863 N N . PHE A 1 240 ? -4.916 5.593 -2.345 1.00 96.31 240 PHE A N 1
ATOM 1864 C CA . PHE A 1 240 ? -5.341 5.141 -1.020 1.00 96.31 240 PHE A CA 1
ATOM 1865 C C . PHE A 1 240 ? -6.598 5.874 -0.537 1.00 96.31 240 PHE A C 1
ATOM 1867 O O . PHE A 1 240 ? -7.529 5.253 -0.027 1.00 96.31 240 PHE A O 1
ATOM 1874 N N . MET A 1 241 ? -6.668 7.197 -0.719 1.00 95.06 241 MET A N 1
ATOM 1875 C CA . MET A 1 241 ? -7.820 7.984 -0.270 1.00 95.06 241 MET A CA 1
ATOM 1876 C C . MET A 1 241 ? -9.125 7.603 -0.982 1.00 95.06 241 MET A C 1
ATOM 1878 O O . MET A 1 241 ? -10.187 7.726 -0.373 1.00 95.06 241 MET A O 1
ATOM 1882 N N . LYS A 1 242 ? -9.070 7.098 -2.224 1.00 92.62 242 LYS A N 1
ATOM 1883 C CA . LYS A 1 242 ? -10.261 6.648 -2.973 1.00 92.62 242 LYS A CA 1
ATOM 1884 C C . LYS A 1 242 ? -10.955 5.437 -2.342 1.00 92.62 242 LYS A C 1
ATOM 1886 O O . LYS A 1 242 ? -12.098 5.154 -2.693 1.00 92.62 242 LYS A O 1
ATOM 1891 N N . LEU A 1 243 ? -10.294 4.733 -1.421 1.00 90.94 243 LEU A N 1
ATOM 1892 C CA . LEU A 1 243 ? -10.850 3.572 -0.718 1.00 90.94 243 LEU A CA 1
ATOM 1893 C C . LEU A 1 243 ? -11.837 3.957 0.404 1.00 90.94 243 LEU A C 1
ATOM 1895 O O . LEU A 1 243 ? -12.515 3.094 0.964 1.00 90.94 243 LEU A O 1
ATOM 1899 N N . PHE A 1 244 ? -11.935 5.244 0.749 1.00 88.38 244 PHE A N 1
ATOM 1900 C CA . PHE A 1 244 ? -12.655 5.731 1.927 1.00 88.38 244 PHE A CA 1
ATOM 1901 C C . PHE A 1 244 ? -13.813 6.663 1.569 1.00 88.38 244 PHE A C 1
ATOM 1903 O O . PHE A 1 244 ? -13.848 7.257 0.493 1.00 88.38 244 PHE A O 1
ATOM 1910 N N . LYS A 1 245 ? -14.786 6.785 2.482 1.00 76.31 245 LYS A N 1
ATOM 1911 C CA . LYS A 1 245 ? -15.918 7.714 2.327 1.00 76.31 245 LYS A CA 1
ATOM 1912 C C . LYS A 1 245 ? -15.420 9.134 2.511 1.00 76.31 245 LYS A C 1
ATOM 1914 O O . LYS A 1 245 ? -14.543 9.375 3.342 1.00 76.31 245 LYS A O 1
ATOM 1919 N N . ASP A 1 246 ? -16.011 10.057 1.762 1.00 61.66 246 ASP A N 1
ATOM 1920 C CA . ASP A 1 246 ? -15.780 11.487 1.949 1.00 61.66 246 ASP A CA 1
ATOM 1921 C C . ASP A 1 246 ? -16.159 11.969 3.353 1.00 61.66 246 ASP A C 1
ATOM 1923 O O . ASP A 1 246 ? -17.256 11.615 3.843 1.00 61.66 246 ASP A O 1
#

Foldseek 3Di:
DDPVVVVVVVVVVVPPDDDDDDDDDDDDPDPPPDDPDPVSVVVVVVVVVVVVVPQPVVNVVVVVPDDDDDQQQAALAAEEAEEEEDDDPCVVQLQCLLVVLSVVVPHHHPHTYYHDCSLVVSLVVCQVVVPARHEYAYEYAEDAPVVLLCLFCPHPNPSNVSSVVRHYAYEYEYAEQYFDCADPPTPCQQWDQHDPNDHIDGRSNVSCVVRRYHYHYQYCNNVVNPVSHDPRNNVVSVVVNVSHDD

pLDDT: mean 76.87, std 24.19, range [26.3, 98.5]